Protein AF-R6QTS2-F1 (afdb_monomer_lite)

Radius of gyration: 26.06 Å; chains: 1; bounding box: 56×46×74 Å

Structure (mmCIF, N/CA/C/O backbone):
data_AF-R6QTS2-F1
#
_entry.id   AF-R6QTS2-F1
#
loop_
_atom_site.group_PDB
_atom_site.id
_atom_site.type_symbol
_atom_site.label_atom_id
_atom_site.label_alt_id
_atom_site.label_comp_id
_atom_site.label_asym_id
_atom_site.label_entity_id
_atom_site.label_seq_id
_atom_site.pdbx_PDB_ins_code
_atom_site.Cartn_x
_atom_site.Cartn_y
_atom_site.Cartn_z
_atom_site.occupancy
_atom_site.B_iso_or_equiv
_atom_site.auth_seq_id
_atom_site.auth_comp_id
_atom_site.auth_asym_id
_atom_site.auth_atom_id
_atom_site.pdbx_PDB_model_num
ATOM 1 N N . MET A 1 1 ? 9.137 -6.665 -23.416 1.00 86.62 1 MET A N 1
ATOM 2 C CA . MET A 1 1 ? 10.443 -6.031 -23.717 1.00 86.62 1 MET A CA 1
ATOM 3 C C . MET A 1 1 ? 11.621 -6.940 -23.406 1.00 86.62 1 MET A C 1
ATOM 5 O O . MET A 1 1 ? 12.310 -7.269 -24.353 1.00 86.62 1 MET A O 1
ATOM 9 N N . GLN A 1 2 ? 11.816 -7.415 -22.163 1.00 88.38 2 GLN A N 1
ATOM 10 C CA . GLN A 1 2 ? 12.891 -8.381 -21.847 1.00 88.38 2 GLN A CA 1
ATOM 11 C C . GLN A 1 2 ? 12.953 -9.549 -22.843 1.00 88.38 2 GLN A C 1
ATOM 13 O O . GLN A 1 2 ? 13.990 -9.789 -23.439 1.00 88.38 2 GLN A O 1
ATOM 18 N N . TYR A 1 3 ? 11.801 -10.177 -23.093 1.00 91.50 3 TYR A N 1
ATOM 19 C CA . TYR A 1 3 ? 11.657 -11.246 -24.079 1.00 91.50 3 TYR A CA 1
ATOM 20 C C . TYR A 1 3 ? 12.173 -10.877 -25.482 1.00 91.50 3 TYR A C 1
ATOM 22 O O . TYR A 1 3 ? 12.808 -11.701 -26.123 1.00 91.50 3 TYR A O 1
ATOM 30 N N . LEU A 1 4 ? 11.934 -9.649 -25.961 1.00 91.88 4 LEU A N 1
ATOM 31 C CA . LEU A 1 4 ? 12.425 -9.211 -27.274 1.00 91.88 4 LEU A CA 1
ATOM 32 C C . LEU A 1 4 ? 13.950 -9.092 -27.254 1.00 91.88 4 LEU A C 1
ATOM 34 O O . LEU A 1 4 ? 14.619 -9.660 -28.108 1.00 91.88 4 LEU A O 1
ATOM 38 N N . HIS A 1 5 ? 14.494 -8.425 -26.231 1.00 91.44 5 HIS A N 1
ATOM 39 C CA . HIS A 1 5 ? 15.936 -8.203 -26.093 1.00 91.44 5 HIS A CA 1
ATOM 40 C C . HIS A 1 5 ? 16.708 -9.518 -25.957 1.00 91.44 5 HIS A C 1
ATOM 42 O O . HIS A 1 5 ? 17.765 -9.656 -26.564 1.00 91.44 5 HIS A O 1
ATOM 48 N N . ASP A 1 6 ? 16.160 -10.497 -25.231 1.00 90.31 6 ASP A N 1
ATOM 49 C CA . ASP A 1 6 ? 16.752 -11.837 -25.094 1.00 90.31 6 ASP A CA 1
ATOM 50 C C . ASP A 1 6 ? 16.785 -12.606 -26.424 1.00 90.31 6 ASP A C 1
ATOM 52 O O . ASP A 1 6 ? 17.655 -13.448 -26.628 1.00 90.31 6 ASP A O 1
ATOM 56 N N . ASN A 1 7 ? 15.873 -12.289 -27.346 1.00 92.19 7 ASN A N 1
ATOM 57 C CA . ASN A 1 7 ? 15.848 -12.825 -28.709 1.00 92.19 7 ASN A CA 1
ATOM 58 C C . ASN A 1 7 ? 16.570 -11.910 -29.714 1.00 92.19 7 ASN A C 1
ATOM 60 O O . ASN A 1 7 ? 16.435 -12.090 -30.922 1.00 92.19 7 ASN A O 1
ATOM 64 N N . GLY A 1 8 ? 17.325 -10.917 -29.232 1.00 90.69 8 GLY A N 1
ATOM 65 C CA . GLY A 1 8 ? 18.063 -9.986 -30.079 1.00 90.69 8 GLY A CA 1
ATOM 66 C C . GLY A 1 8 ? 17.166 -9.070 -30.911 1.00 90.69 8 GLY A C 1
ATOM 67 O O . GLY A 1 8 ? 17.589 -8.649 -31.975 1.00 90.69 8 GLY A O 1
ATOM 68 N N . VAL A 1 9 ? 15.946 -8.772 -30.464 1.00 91.88 9 VAL A N 1
ATOM 69 C CA . VAL A 1 9 ? 15.013 -7.853 -31.133 1.00 91.88 9 VAL A CA 1
ATOM 70 C C . VAL A 1 9 ? 14.835 -6.595 -30.286 1.00 91.88 9 VAL A C 1
ATOM 72 O O . VAL A 1 9 ? 14.499 -6.679 -29.103 1.00 91.88 9 VAL A O 1
ATOM 75 N N . TYR A 1 10 ? 15.010 -5.424 -30.890 1.00 91.75 10 TYR A N 1
ATOM 76 C CA . TYR A 1 10 ? 14.777 -4.112 -30.280 1.00 91.75 10 TYR A CA 1
ATOM 77 C C . TYR A 1 10 ? 13.546 -3.461 -30.907 1.00 91.75 10 TYR A C 1
ATOM 79 O O . TYR A 1 10 ? 13.325 -3.609 -32.103 1.00 91.75 10 TYR A O 1
ATOM 87 N N . HIS A 1 11 ? 12.714 -2.779 -30.118 1.00 93.00 11 HIS A N 1
ATOM 88 C CA . HIS A 1 11 ? 11.426 -2.271 -30.609 1.00 93.00 11 HIS A CA 1
ATOM 89 C C . HIS A 1 11 ? 11.529 -0.893 -31.275 1.00 93.00 11 HIS A C 1
ATOM 91 O O . HIS A 1 11 ? 10.798 -0.615 -32.220 1.00 93.00 11 HIS A O 1
ATOM 97 N N . HIS A 1 12 ? 12.380 -0.011 -30.744 1.00 91.75 12 HIS A N 1
ATOM 98 C CA . HIS A 1 12 ? 12.714 1.329 -31.247 1.00 91.75 12 HIS A CA 1
ATOM 99 C C . HIS A 1 12 ? 11.578 2.371 -31.335 1.00 91.75 12 HIS A C 1
ATOM 101 O O . HIS A 1 12 ? 11.843 3.533 -31.642 1.00 91.75 12 HIS A O 1
ATOM 107 N N . ASP A 1 13 ? 10.339 2.006 -31.001 1.00 92.75 13 ASP A N 1
ATOM 108 C CA . ASP A 1 13 ? 9.175 2.908 -31.035 1.00 92.75 13 ASP A CA 1
ATOM 109 C C . ASP A 1 13 ? 8.231 2.702 -29.835 1.00 92.75 13 ASP A C 1
ATOM 111 O O . ASP A 1 13 ? 7.013 2.572 -29.961 1.00 92.75 13 ASP A O 1
ATOM 115 N N . ILE A 1 14 ? 8.806 2.645 -28.629 1.00 94.81 14 ILE A N 1
ATOM 116 C CA . ILE A 1 14 ? 8.024 2.598 -27.386 1.00 94.81 14 ILE A CA 1
ATOM 117 C C . ILE A 1 14 ? 7.413 3.978 -27.117 1.00 94.81 14 ILE A C 1
ATOM 119 O O . ILE A 1 14 ? 8.130 4.952 -26.889 1.00 94.81 14 ILE A O 1
ATOM 123 N N . LYS A 1 15 ? 6.080 4.057 -27.111 1.00 91.25 15 LYS A N 1
ATOM 124 C CA . LYS A 1 15 ? 5.302 5.285 -26.879 1.00 91.25 15 LYS A CA 1
ATOM 125 C C . LYS A 1 15 ? 3.880 4.949 -26.409 1.00 91.25 15 LYS A C 1
ATOM 127 O O . LYS A 1 15 ? 3.450 3.814 -26.617 1.00 91.25 15 LYS A O 1
ATOM 132 N N . PRO A 1 16 ? 3.116 5.903 -25.841 1.00 92.31 16 PRO A N 1
ATOM 133 C CA . PRO A 1 16 ? 1.787 5.625 -25.293 1.00 92.31 16 PRO A CA 1
ATOM 134 C C . PRO A 1 16 ? 0.827 4.933 -26.269 1.00 92.31 16 PRO A C 1
ATOM 136 O O . PRO A 1 16 ? 0.159 3.984 -25.883 1.00 92.31 16 PRO A O 1
ATOM 139 N N . SER A 1 17 ? 0.796 5.344 -27.542 1.00 91.44 17 SER A N 1
ATOM 140 C CA . SER A 1 17 ? -0.110 4.749 -28.540 1.00 91.44 17 SER A CA 1
ATOM 141 C C . SER A 1 17 ? 0.208 3.293 -28.889 1.00 91.44 17 SER A C 1
ATOM 143 O O . SER A 1 17 ? -0.643 2.621 -29.458 1.00 91.44 17 SER A O 1
ATOM 145 N N . ASN A 1 18 ? 1.413 2.813 -28.558 1.00 95.06 18 ASN A N 1
ATOM 146 C CA . ASN A 1 18 ? 1.846 1.440 -28.819 1.00 95.06 18 ASN A CA 1
ATOM 147 C C . ASN A 1 18 ? 1.680 0.538 -27.582 1.00 95.06 18 ASN A C 1
ATOM 149 O O . ASN A 1 18 ? 2.091 -0.621 -27.590 1.00 95.06 18 ASN A O 1
ATOM 153 N N . ILE A 1 19 ? 1.072 1.055 -26.509 1.00 93.12 19 ILE A N 1
ATOM 154 C CA . ILE A 1 19 ? 0.782 0.323 -25.278 1.00 93.12 19 ILE A CA 1
ATOM 155 C C . ILE A 1 19 ? -0.734 0.202 -25.129 1.00 93.12 19 ILE A C 1
ATOM 157 O O . ILE A 1 19 ? -1.431 1.195 -24.936 1.00 93.12 19 ILE A O 1
ATOM 161 N N . ILE A 1 20 ? -1.247 -1.024 -25.184 1.00 91.50 20 ILE A N 1
ATOM 162 C CA . ILE A 1 20 ? -2.652 -1.325 -24.901 1.00 91.50 20 ILE A CA 1
ATOM 163 C C . ILE A 1 20 ? -2.766 -1.834 -23.470 1.00 91.50 20 ILE A C 1
ATOM 165 O O . ILE A 1 20 ? -2.058 -2.762 -23.079 1.00 91.50 20 ILE A O 1
ATOM 169 N N . TYR A 1 21 ? -3.695 -1.262 -22.710 1.00 86.62 21 TYR A N 1
ATOM 170 C CA . TYR A 1 21 ? -4.106 -1.789 -21.417 1.00 86.62 21 TYR A CA 1
ATOM 171 C C . TYR A 1 21 ? -5.465 -2.477 -21.552 1.00 86.62 21 TYR A C 1
ATOM 173 O O . TYR A 1 21 ? -6.466 -1.848 -21.891 1.00 86.62 21 TYR A O 1
ATOM 181 N N . ASP A 1 22 ? -5.475 -3.786 -21.329 1.00 86.19 22 ASP A N 1
ATOM 182 C CA . ASP A 1 22 ? -6.676 -4.609 -21.255 1.00 86.19 22 ASP A CA 1
ATOM 183 C C . ASP A 1 22 ? -7.212 -4.531 -19.822 1.00 86.19 22 ASP A C 1
ATOM 185 O O . ASP A 1 22 ? -6.635 -5.124 -18.907 1.00 86.19 22 ASP A O 1
ATOM 189 N N . ILE A 1 23 ? -8.282 -3.752 -19.641 1.00 82.06 23 ILE A N 1
ATOM 190 C CA . ILE A 1 23 ? -8.892 -3.473 -18.333 1.00 82.06 23 ILE A CA 1
ATOM 191 C C . ILE A 1 23 ? -9.467 -4.755 -17.721 1.00 82.06 23 ILE A C 1
ATOM 193 O O . ILE A 1 23 ? -9.320 -4.978 -16.524 1.00 82.06 23 ILE A O 1
ATOM 197 N N . GLU A 1 24 ? -10.090 -5.613 -18.533 1.00 81.69 24 GLU A N 1
ATOM 198 C CA . GLU A 1 24 ? -10.732 -6.841 -18.052 1.00 81.69 24 GLU A CA 1
ATOM 199 C C . GLU A 1 24 ? -9.703 -7.859 -17.560 1.00 81.69 24 GLU A C 1
ATOM 201 O O . GLU A 1 24 ? -9.926 -8.545 -16.567 1.00 81.69 24 GLU A O 1
ATOM 206 N N . LYS A 1 25 ? -8.560 -7.952 -18.248 1.00 80.00 25 LYS A N 1
ATOM 207 C CA . LYS A 1 25 ? -7.487 -8.901 -17.909 1.00 80.00 25 LYS A CA 1
ATOM 208 C C . LYS A 1 25 ? -6.383 -8.297 -17.051 1.00 80.00 25 LYS A C 1
ATOM 210 O O . LYS A 1 25 ? -5.369 -8.961 -16.850 1.00 80.00 25 LYS A O 1
ATOM 215 N N . ASN A 1 26 ? -6.536 -7.039 -16.636 1.00 77.56 26 ASN A N 1
ATOM 216 C CA . ASN A 1 26 ? -5.507 -6.235 -15.981 1.00 77.56 26 ASN A CA 1
ATOM 217 C C . ASN A 1 26 ? -4.109 -6.410 -16.616 1.00 77.56 26 ASN A C 1
ATOM 219 O O . ASN A 1 26 ? -3.108 -6.632 -15.936 1.00 77.56 26 ASN A O 1
ATOM 223 N N . SER A 1 27 ? -4.031 -6.377 -17.949 1.00 82.69 27 SER A N 1
ATOM 224 C CA . SER A 1 27 ? -2.803 -6.747 -18.664 1.00 82.69 27 SER A CA 1
ATOM 225 C C . SER A 1 27 ? -2.345 -5.668 -19.632 1.00 82.69 27 SER A C 1
ATOM 227 O O . SER A 1 27 ? -3.147 -5.018 -20.299 1.00 82.69 27 SER A O 1
ATOM 229 N N . VAL A 1 28 ? -1.028 -5.483 -19.724 1.00 86.50 28 VAL A N 1
ATOM 230 C CA . VAL A 1 28 ? -0.405 -4.538 -20.655 1.00 86.50 28 VAL A CA 1
ATOM 231 C C . VAL A 1 28 ? 0.155 -5.299 -21.849 1.00 86.50 28 VAL A C 1
ATOM 233 O O . VAL A 1 28 ? 0.920 -6.252 -21.690 1.00 86.50 28 VAL A O 1
ATOM 236 N N . LYS A 1 29 ? -0.192 -4.851 -23.054 1.00 89.19 29 LYS A N 1
ATOM 237 C CA . LYS A 1 29 ? 0.292 -5.402 -24.318 1.00 89.19 29 LYS A CA 1
ATOM 238 C C . LYS A 1 29 ? 1.032 -4.335 -25.107 1.00 89.19 29 LYS A C 1
ATOM 240 O O . LYS A 1 29 ? 0.569 -3.208 -25.236 1.00 89.19 29 LYS A O 1
ATOM 245 N N . LEU A 1 30 ? 2.181 -4.725 -25.640 1.00 91.94 30 LEU A N 1
ATOM 246 C CA . LEU A 1 30 ? 2.946 -3.927 -26.586 1.00 91.94 30 LEU A CA 1
ATOM 247 C C . LEU A 1 30 ? 2.491 -4.290 -28.000 1.00 91.94 30 LEU A C 1
ATOM 249 O O . LEU A 1 30 ? 2.322 -5.473 -28.303 1.00 91.94 30 LEU A O 1
ATOM 253 N N . ILE A 1 31 ? 2.269 -3.281 -28.830 1.00 93.31 31 ILE A N 1
ATOM 254 C CA . ILE A 1 31 ? 1.847 -3.426 -30.224 1.00 93.31 31 ILE A CA 1
ATOM 255 C C . ILE A 1 31 ? 2.788 -2.649 -31.150 1.00 93.31 31 ILE A C 1
ATOM 257 O O . ILE A 1 31 ? 3.608 -1.871 -30.679 1.00 93.31 31 ILE A O 1
ATOM 261 N N . ASP A 1 32 ? 2.599 -2.836 -32.457 1.00 90.31 32 ASP A N 1
ATOM 262 C CA . ASP A 1 32 ? 3.304 -2.130 -33.536 1.00 90.31 32 ASP A CA 1
ATOM 263 C C . ASP A 1 32 ? 4.828 -2.345 -33.565 1.00 90.31 32 ASP A C 1
ATOM 265 O O . ASP A 1 32 ? 5.624 -1.556 -33.068 1.00 90.31 32 ASP A O 1
ATOM 269 N N . TYR A 1 33 ? 5.233 -3.429 -34.226 1.00 91.38 33 TYR A N 1
ATOM 270 C CA . TYR A 1 33 ? 6.632 -3.819 -34.412 1.00 91.38 33 TYR A CA 1
ATOM 271 C C . TYR A 1 33 ? 7.227 -3.290 -35.729 1.00 91.38 33 TYR A C 1
ATOM 273 O O . TYR A 1 33 ? 8.258 -3.791 -36.171 1.00 91.38 33 TYR A O 1
ATOM 281 N N . GLY A 1 34 ? 6.590 -2.308 -36.383 1.00 88.19 34 GLY A N 1
ATOM 282 C CA . GLY A 1 34 ? 7.020 -1.804 -37.694 1.00 88.19 34 GLY A CA 1
ATOM 283 C C . GLY A 1 34 ? 8.420 -1.180 -37.704 1.00 88.19 34 GLY A C 1
ATOM 284 O O . GLY A 1 34 ? 9.100 -1.226 -38.727 1.00 88.19 34 GLY A O 1
ATOM 285 N N . SER A 1 35 ? 8.864 -0.656 -36.559 1.00 87.50 35 SER A N 1
ATOM 286 C CA . SER A 1 35 ? 10.206 -0.086 -36.359 1.00 87.50 35 SER A CA 1
ATOM 287 C C . SER A 1 35 ? 11.196 -1.050 -35.694 1.00 87.50 35 SER A C 1
ATOM 289 O O . SER A 1 35 ? 12.323 -0.650 -35.395 1.00 87.50 35 SER A O 1
ATOM 291 N N . ALA A 1 36 ? 10.788 -2.293 -35.420 1.00 90.56 36 ALA A N 1
ATOM 292 C CA . ALA A 1 36 ? 11.623 -3.239 -34.695 1.00 90.56 36 ALA A CA 1
ATOM 293 C C . ALA A 1 36 ? 12.812 -3.719 -35.542 1.00 90.56 36 ALA A C 1
ATOM 295 O O . ALA A 1 36 ? 12.701 -3.911 -36.752 1.00 90.56 36 ALA A O 1
ATOM 296 N N . GLU A 1 37 ? 13.950 -3.953 -34.893 1.00 88.44 37 GLU A N 1
ATOM 297 C CA . GLU A 1 37 ? 15.204 -4.322 -35.550 1.00 88.44 37 GLU A CA 1
ATOM 298 C C . GLU A 1 37 ? 15.911 -5.459 -34.806 1.00 88.44 37 GLU A C 1
ATOM 300 O O . GLU A 1 37 ? 15.958 -5.485 -33.573 1.00 88.44 37 GLU A O 1
ATOM 305 N N . CYS A 1 38 ? 16.476 -6.404 -35.560 1.00 88.62 38 CYS A N 1
ATOM 306 C CA . CYS A 1 38 ? 17.300 -7.473 -35.005 1.00 88.62 38 CYS A CA 1
ATOM 307 C C . CYS A 1 38 ? 18.737 -6.991 -34.762 1.00 88.62 38 CYS A C 1
ATOM 309 O O . CYS A 1 38 ? 19.309 -6.259 -35.568 1.00 88.62 38 CYS A O 1
ATOM 311 N N . ALA A 1 39 ? 19.360 -7.458 -33.685 1.00 84.75 39 ALA A N 1
ATOM 312 C CA . ALA A 1 39 ? 20.745 -7.166 -33.354 1.00 84.75 39 ALA A CA 1
ATOM 313 C C . ALA A 1 39 ? 21.679 -7.558 -34.510 1.00 84.75 39 ALA A C 1
ATOM 315 O O . ALA A 1 39 ? 21.639 -8.682 -35.008 1.00 84.75 39 ALA A O 1
ATOM 316 N N . GLY A 1 40 ? 22.526 -6.617 -34.935 1.00 75.31 40 GLY A N 1
ATOM 317 C CA . GLY A 1 40 ? 23.451 -6.811 -36.054 1.00 75.31 40 GLY A CA 1
ATOM 318 C C . GLY A 1 40 ? 22.837 -6.619 -37.445 1.00 75.31 40 GLY A C 1
ATOM 319 O O . GLY A 1 40 ? 23.569 -6.705 -38.432 1.00 75.31 40 GLY A O 1
ATOM 320 N N . ALA A 1 41 ? 21.538 -6.320 -37.556 1.00 75.50 41 ALA A N 1
ATOM 321 C CA . ALA A 1 41 ? 20.971 -5.845 -38.812 1.00 75.50 41 ALA A CA 1
ATOM 322 C C . ALA A 1 41 ? 21.572 -4.472 -39.161 1.00 75.50 41 ALA A C 1
ATOM 324 O O . ALA A 1 41 ? 21.726 -3.602 -38.306 1.00 75.50 41 ALA A O 1
ATOM 325 N N . THR A 1 42 ? 21.953 -4.286 -40.424 1.00 61.75 42 THR A N 1
ATOM 326 C CA . THR A 1 42 ? 22.395 -2.993 -40.954 1.00 61.75 42 THR A CA 1
ATOM 327 C C . THR A 1 42 ? 21.456 -2.606 -42.092 1.00 61.75 42 THR A C 1
ATOM 329 O O . THR A 1 42 ? 21.268 -3.379 -43.028 1.00 61.75 42 THR A O 1
ATOM 332 N N . GLY A 1 43 ? 20.827 -1.429 -42.009 1.00 54.41 43 GLY A N 1
ATOM 333 C CA . GLY A 1 43 ? 20.042 -0.870 -43.120 1.00 54.41 43 GLY A CA 1
ATOM 334 C C . GLY A 1 43 ? 18.571 -0.553 -42.847 1.00 54.41 43 GLY A C 1
ATOM 335 O O . GLY A 1 43 ? 17.872 -0.163 -43.781 1.00 54.41 43 GLY A O 1
ATOM 336 N N . THR A 1 44 ? 18.084 -0.658 -41.611 1.00 56.97 44 THR A N 1
ATOM 337 C CA . THR A 1 44 ? 16.714 -0.235 -41.289 1.00 56.97 44 THR A CA 1
ATOM 338 C C . THR A 1 44 ? 16.645 1.293 -41.193 1.00 56.97 44 THR A C 1
ATOM 340 O O . THR A 1 44 ? 17.490 1.930 -40.558 1.00 56.97 44 THR A O 1
ATOM 343 N N . VAL A 1 45 ? 15.652 1.914 -41.840 1.00 59.41 45 VAL A N 1
ATOM 344 C CA . VAL A 1 45 ? 15.397 3.355 -41.693 1.00 59.41 45 VAL A CA 1
ATOM 345 C C . VAL A 1 45 ? 15.037 3.617 -40.233 1.00 59.41 45 VAL A C 1
ATOM 347 O O . VAL A 1 45 ? 13.963 3.225 -39.772 1.00 59.41 45 VAL A O 1
ATOM 350 N N . ARG A 1 46 ? 15.946 4.273 -39.502 1.00 71.88 46 ARG A N 1
ATOM 351 C CA . ARG A 1 46 ? 15.744 4.650 -38.099 1.00 71.88 46 ARG A CA 1
ATOM 352 C C . ARG A 1 46 ? 14.510 5.545 -38.009 1.00 71.88 46 ARG A C 1
ATOM 354 O O . ARG A 1 46 ? 14.529 6.695 -38.441 1.00 71.88 46 ARG A O 1
ATOM 361 N N . SER A 1 47 ? 13.422 4.988 -37.492 1.00 70.00 47 SER A N 1
ATOM 362 C CA . SER A 1 47 ? 12.111 5.629 -37.428 1.00 70.00 47 SER A CA 1
ATOM 363 C C . SER A 1 47 ? 11.552 5.461 -36.021 1.00 70.00 47 SER A C 1
ATOM 365 O O . SER A 1 47 ? 10.924 4.462 -35.685 1.00 70.00 47 SER A O 1
ATOM 367 N N . GLY A 1 48 ? 11.842 6.446 -35.175 1.00 77.44 48 GLY A N 1
ATOM 368 C CA . GLY A 1 48 ? 11.273 6.548 -33.837 1.00 77.44 48 GLY A CA 1
ATOM 369 C C . GLY A 1 48 ? 10.389 7.784 -33.723 1.00 77.44 48 GLY A C 1
ATOM 370 O O . GLY A 1 48 ? 10.600 8.792 -34.403 1.00 77.44 48 GLY A O 1
ATOM 371 N N . THR A 1 49 ? 9.395 7.728 -32.843 1.00 85.50 49 THR A N 1
ATOM 372 C CA . THR A 1 49 ? 8.501 8.867 -32.620 1.00 85.50 49 THR A CA 1
ATOM 373 C C . THR A 1 49 ? 9.205 10.005 -31.878 1.00 85.50 49 THR A C 1
ATOM 375 O O . THR A 1 49 ? 9.879 9.791 -30.867 1.00 85.50 49 THR A O 1
ATOM 378 N N . ARG A 1 50 ? 9.015 11.247 -32.351 1.00 86.06 50 ARG A N 1
ATOM 379 C CA . ARG A 1 50 ? 9.580 12.456 -31.729 1.00 86.06 50 ARG A CA 1
ATOM 380 C C . ARG A 1 50 ? 9.282 12.493 -30.225 1.00 86.06 50 ARG A C 1
ATOM 382 O O . ARG A 1 50 ? 8.182 12.154 -29.803 1.00 86.06 50 ARG A O 1
ATOM 389 N N . TYR A 1 51 ? 10.270 12.924 -29.443 1.00 86.62 51 TYR A N 1
ATOM 390 C CA . TYR A 1 51 ? 10.272 12.984 -27.972 1.00 86.62 51 TYR A CA 1
ATOM 391 C C . TYR A 1 51 ? 10.347 11.648 -27.215 1.00 86.62 51 TYR A C 1
ATOM 393 O O . TYR A 1 51 ? 10.783 11.648 -26.068 1.00 86.62 51 TYR A O 1
ATOM 401 N N . PHE A 1 52 ? 9.987 10.524 -27.839 1.00 92.62 52 PHE A N 1
ATOM 402 C CA . PHE A 1 52 ? 10.152 9.187 -27.253 1.00 92.62 52 PHE A CA 1
ATOM 403 C C . PHE A 1 52 ? 11.383 8.461 -27.801 1.00 92.62 52 PHE A C 1
ATOM 405 O O . PHE A 1 52 ? 11.971 7.627 -27.117 1.00 92.62 52 PHE A O 1
ATOM 412 N N . ALA A 1 53 ? 11.797 8.781 -29.025 1.00 93.06 53 ALA A N 1
ATOM 413 C CA . ALA A 1 53 ? 12.989 8.217 -29.636 1.00 93.06 53 ALA A CA 1
ATOM 414 C C . ALA A 1 53 ? 14.263 8.753 -28.975 1.00 93.06 53 ALA A C 1
ATOM 416 O O . ALA A 1 53 ? 14.407 9.961 -28.764 1.00 93.06 53 ALA A O 1
ATOM 417 N N . ALA A 1 54 ? 15.193 7.842 -28.697 1.00 92.75 54 ALA A N 1
ATOM 418 C CA . ALA A 1 54 ? 16.489 8.176 -28.130 1.00 92.75 54 ALA A CA 1
ATOM 419 C C . ALA A 1 54 ? 17.335 9.044 -29.081 1.00 92.75 54 ALA A C 1
ATOM 421 O O . ALA A 1 54 ? 17.175 8.936 -30.299 1.00 92.75 54 ALA A O 1
ATOM 422 N N . PRO A 1 55 ? 18.269 9.868 -28.568 1.00 91.62 55 PRO A N 1
ATOM 423 C CA . PRO A 1 55 ? 19.083 10.758 -29.398 1.00 91.62 55 PRO A CA 1
ATOM 424 C C . PRO A 1 55 ? 19.818 10.053 -30.548 1.00 91.62 55 PRO A C 1
ATOM 426 O O . PRO A 1 55 ? 19.850 10.570 -31.663 1.00 91.62 55 PRO A O 1
ATOM 429 N N . GLU A 1 56 ? 20.334 8.844 -30.317 1.00 89.75 56 GLU A N 1
ATOM 430 C CA . GLU A 1 56 ? 21.066 8.064 -31.321 1.00 89.75 56 GLU A CA 1
ATOM 431 C C . GLU A 1 56 ? 20.216 7.634 -32.528 1.00 89.75 56 GLU A C 1
ATOM 433 O O . GLU A 1 56 ? 20.749 7.411 -33.623 1.00 89.75 56 GLU A O 1
ATOM 438 N N . MET A 1 57 ? 18.887 7.595 -32.373 1.00 88.19 57 MET A N 1
ATOM 439 C CA . MET A 1 57 ? 17.955 7.305 -33.468 1.00 88.19 57 MET A CA 1
ATOM 440 C C . MET A 1 57 ? 17.966 8.405 -34.535 1.00 88.19 57 MET A C 1
ATOM 442 O O . MET A 1 57 ? 17.638 8.134 -35.686 1.00 88.19 57 MET A O 1
ATOM 446 N N . TYR A 1 58 ? 18.410 9.618 -34.191 1.00 86.12 58 TYR A N 1
ATOM 447 C CA . TYR A 1 58 ? 18.546 10.744 -35.121 1.00 86.12 58 TYR A CA 1
ATOM 448 C C . TYR A 1 58 ? 19.923 10.810 -35.807 1.00 86.12 58 TYR A C 1
ATOM 450 O O . TYR A 1 58 ? 20.230 11.796 -36.472 1.00 86.12 58 TYR A O 1
ATOM 458 N N . GLY A 1 59 ? 20.753 9.770 -35.665 1.00 73.88 59 GLY A N 1
ATOM 459 C CA . GLY A 1 59 ? 22.024 9.630 -36.387 1.00 73.88 59 GLY A CA 1
ATOM 460 C C . GLY A 1 59 ? 23.285 9.737 -35.526 1.00 73.88 59 GLY A C 1
ATOM 461 O O . GLY A 1 59 ? 24.388 9.691 -36.061 1.00 73.88 59 GLY A O 1
ATOM 462 N N . SER A 1 60 ? 23.157 9.848 -34.202 1.00 64.25 60 SER A N 1
ATOM 463 C CA . SER A 1 60 ? 24.287 9.971 -33.273 1.00 64.25 60 SER A CA 1
ATOM 464 C C . SER A 1 60 ? 24.539 8.677 -32.485 1.00 64.25 60 SER A C 1
ATOM 466 O O . SER A 1 60 ? 24.230 8.577 -31.305 1.00 64.25 60 SER A O 1
ATOM 468 N N . GLY A 1 61 ? 25.135 7.670 -33.129 1.00 72.00 61 GLY A N 1
ATOM 469 C CA . GLY A 1 61 ? 25.637 6.464 -32.451 1.00 72.00 61 GLY A CA 1
ATOM 470 C C . GLY A 1 61 ? 24.914 5.158 -32.792 1.00 72.00 61 GLY A C 1
ATOM 471 O O . GLY A 1 61 ? 24.142 5.075 -33.756 1.00 72.00 61 GLY A O 1
ATOM 472 N N . GLU A 1 62 ? 25.234 4.123 -32.016 1.00 80.75 62 GLU A N 1
ATOM 473 C CA . GLU A 1 62 ? 24.720 2.759 -32.164 1.00 80.75 62 GLU A CA 1
ATOM 474 C C . GLU A 1 62 ? 23.424 2.570 -31.374 1.00 80.75 62 GLU A C 1
ATOM 476 O O . GLU A 1 62 ? 23.312 3.002 -30.225 1.00 80.75 62 GLU A O 1
ATOM 481 N N . CYS A 1 63 ? 22.443 1.928 -32.009 1.00 85.19 63 CYS A N 1
ATOM 482 C CA . CYS A 1 63 ? 21.170 1.578 -31.387 1.00 85.19 63 CYS A CA 1
ATOM 483 C C . CYS A 1 63 ? 21.262 0.180 -30.765 1.00 85.19 63 CYS A C 1
ATOM 485 O O . CYS A 1 63 ? 21.974 -0.691 -31.265 1.00 85.19 63 CYS A O 1
ATOM 487 N N . GLY A 1 64 ? 20.543 -0.039 -29.670 1.00 85.19 64 GLY A N 1
ATOM 488 C CA . GLY A 1 64 ? 20.503 -1.331 -28.994 1.00 85.19 64 GLY A CA 1
ATOM 489 C C . GLY A 1 64 ? 19.562 -1.321 -27.797 1.00 85.19 64 GLY A C 1
ATOM 490 O O . GLY A 1 64 ? 18.657 -0.495 -27.699 1.00 85.19 64 GLY A O 1
ATOM 491 N N . GLY A 1 65 ? 19.791 -2.205 -26.825 1.00 87.88 65 GLY A N 1
ATOM 492 C CA . GLY A 1 65 ? 18.893 -2.339 -25.670 1.00 87.88 65 GLY A CA 1
ATOM 493 C C . GLY A 1 65 ? 18.695 -1.045 -24.864 1.00 87.88 65 GLY A C 1
ATOM 494 O O . GLY A 1 65 ? 17.607 -0.815 -24.334 1.00 87.88 65 GLY A O 1
ATOM 495 N N . SER A 1 66 ? 19.709 -0.174 -24.800 1.00 91.56 66 SER A N 1
ATOM 496 C CA . SER A 1 66 ? 19.629 1.127 -24.119 1.00 91.56 66 SER A CA 1
ATOM 497 C C . SER A 1 66 ? 18.781 2.158 -24.879 1.00 91.56 66 SER A C 1
ATOM 499 O O . SER A 1 66 ? 18.235 3.071 -24.255 1.00 91.56 66 SER A O 1
ATOM 501 N N . THR A 1 67 ? 18.598 1.995 -26.193 1.00 92.62 67 THR A N 1
ATOM 502 C CA . THR A 1 67 ? 17.703 2.812 -27.030 1.00 92.62 67 THR A CA 1
ATOM 503 C C . THR A 1 67 ? 16.261 2.672 -26.557 1.00 92.62 67 THR A C 1
ATOM 505 O O . THR A 1 67 ? 15.639 3.667 -26.187 1.00 92.62 67 THR A O 1
ATOM 508 N N . ASP A 1 68 ? 15.782 1.436 -26.413 1.00 94.56 68 ASP A N 1
ATOM 509 C CA . ASP A 1 68 ? 14.458 1.141 -25.855 1.00 94.56 68 ASP A CA 1
ATOM 510 C C . ASP A 1 68 ? 14.310 1.612 -24.395 1.00 94.56 68 ASP A C 1
ATOM 512 O O . ASP A 1 68 ? 13.228 2.027 -23.981 1.00 94.56 68 ASP A O 1
ATOM 516 N N . VAL A 1 69 ? 15.390 1.590 -23.601 1.00 96.38 69 VAL A N 1
ATOM 517 C CA . VAL A 1 69 ? 15.381 2.099 -22.215 1.00 96.38 69 VAL A CA 1
ATOM 518 C C . VAL A 1 69 ? 15.069 3.595 -22.161 1.00 96.38 69 VAL A C 1
ATOM 520 O O . VAL A 1 69 ? 14.331 4.021 -21.273 1.00 96.38 69 VAL A O 1
ATOM 523 N N . TYR A 1 70 ? 15.580 4.391 -23.101 1.00 96.19 70 TYR A N 1
ATOM 524 C CA . TYR A 1 70 ? 15.251 5.819 -23.153 1.00 96.19 70 TYR A CA 1
ATOM 525 C C . TYR A 1 70 ? 13.777 6.034 -23.454 1.00 96.19 70 TYR A C 1
ATOM 527 O O . TYR A 1 70 ? 13.121 6.812 -22.766 1.00 96.19 70 TYR A O 1
ATOM 535 N N . SER A 1 71 ? 13.236 5.295 -24.420 1.00 96.06 71 SER A N 1
ATOM 536 C CA . SER A 1 71 ? 11.823 5.393 -24.773 1.00 96.06 71 SER A CA 1
ATOM 537 C C . SER A 1 71 ? 10.910 4.978 -23.614 1.00 96.06 71 SER A C 1
ATOM 539 O O . SER A 1 71 ? 9.904 5.639 -23.359 1.00 96.06 71 SER A O 1
ATOM 541 N N . VAL A 1 72 ? 11.300 3.969 -22.823 1.00 96.31 72 VAL A N 1
ATOM 542 C CA . VAL A 1 72 ? 10.619 3.642 -21.556 1.00 96.31 72 VAL A CA 1
ATOM 543 C C . VAL A 1 72 ? 10.750 4.773 -20.532 1.00 96.31 72 VAL A C 1
ATOM 545 O O . VAL A 1 72 ? 9.771 5.093 -19.865 1.00 96.31 72 VAL A O 1
ATOM 548 N N . GLY A 1 73 ? 11.914 5.417 -20.416 1.00 96.88 73 GLY A N 1
ATOM 549 C CA . GLY A 1 73 ? 12.109 6.585 -19.550 1.00 96.88 73 GLY A CA 1
ATOM 550 C C . GLY A 1 73 ? 11.199 7.760 -19.916 1.00 96.88 73 GLY A C 1
ATOM 551 O O . GLY A 1 73 ? 10.569 8.348 -19.038 1.00 96.88 73 GLY A O 1
ATOM 552 N N . ALA A 1 74 ? 11.069 8.058 -21.210 1.00 96.25 74 ALA A N 1
ATOM 553 C CA . ALA A 1 74 ? 10.177 9.097 -21.722 1.00 96.25 74 ALA A CA 1
ATOM 554 C C . ALA A 1 74 ? 8.703 8.749 -21.464 1.00 96.25 74 ALA A C 1
ATOM 556 O O . ALA A 1 74 ? 7.928 9.600 -21.026 1.00 96.25 74 ALA A O 1
ATOM 557 N N . LEU A 1 75 ? 8.329 7.478 -21.655 1.00 95.62 75 LEU A N 1
ATOM 558 C CA . LEU A 1 75 ? 7.005 6.964 -21.307 1.00 95.62 75 LEU A CA 1
ATOM 559 C C . LEU A 1 75 ? 6.720 7.097 -19.800 1.00 95.62 75 LEU A C 1
ATOM 561 O O . LEU A 1 75 ? 5.643 7.538 -19.410 1.00 95.62 75 LEU A O 1
ATOM 565 N N . MET A 1 76 ? 7.680 6.766 -18.935 1.00 95.12 76 MET A N 1
ATOM 566 C CA . MET A 1 76 ? 7.537 6.941 -17.487 1.00 95.12 76 MET A CA 1
ATOM 567 C C . MET A 1 76 ? 7.374 8.410 -17.096 1.00 95.12 76 MET A C 1
ATOM 569 O O . MET A 1 76 ? 6.521 8.720 -16.268 1.00 95.12 76 MET A O 1
ATOM 573 N N . LEU A 1 77 ? 8.152 9.313 -17.697 1.00 93.94 77 LEU A N 1
ATOM 574 C CA . LEU A 1 77 ? 8.069 10.748 -17.428 1.00 93.94 77 LEU A CA 1
ATOM 575 C C . LEU A 1 77 ? 6.667 11.296 -17.725 1.00 93.94 77 LEU A C 1
ATOM 577 O O . LEU A 1 77 ? 6.069 11.944 -16.861 1.00 93.94 77 LEU A O 1
ATOM 581 N N . ILE A 1 78 ? 6.112 10.974 -18.898 1.00 93.69 78 ILE A N 1
ATOM 582 C CA . ILE A 1 78 ? 4.768 11.430 -19.268 1.00 93.69 78 ILE A CA 1
ATOM 583 C C . ILE A 1 78 ? 3.673 10.776 -18.419 1.00 93.69 78 ILE A C 1
ATOM 585 O O . ILE A 1 78 ? 2.715 11.452 -18.061 1.00 93.69 78 ILE A O 1
ATOM 589 N N . MET A 1 79 ? 3.823 9.509 -18.016 1.00 91.00 79 MET A N 1
ATOM 590 C CA . MET A 1 79 ? 2.870 8.860 -17.102 1.00 91.00 79 MET A CA 1
ATOM 591 C C . MET A 1 79 ? 2.878 9.485 -15.701 1.00 91.00 79 MET A C 1
ATOM 593 O O . MET A 1 79 ? 1.830 9.582 -15.070 1.00 91.00 79 MET A O 1
ATOM 597 N N . LEU A 1 80 ? 4.046 9.901 -15.205 1.00 87.12 80 LEU A N 1
ATOM 598 C CA . LEU A 1 80 ? 4.189 10.474 -13.863 1.00 87.12 80 LEU A CA 1
ATOM 599 C C . LEU A 1 80 ? 3.752 11.937 -13.786 1.00 87.12 80 LEU A C 1
ATOM 601 O O . LEU A 1 80 ? 3.302 12.379 -12.733 1.00 87.12 80 LEU A O 1
ATOM 605 N N . THR A 1 81 ? 3.923 12.694 -14.870 1.00 86.12 81 THR A N 1
ATOM 606 C CA . THR A 1 81 ? 3.794 14.161 -14.841 1.00 86.12 81 THR A CA 1
ATOM 607 C C . THR A 1 81 ? 2.748 14.714 -15.807 1.00 86.12 81 THR A C 1
ATOM 609 O O . THR A 1 81 ? 2.410 15.892 -15.732 1.00 86.12 81 THR A O 1
ATOM 612 N N . GLY A 1 82 ? 2.245 13.901 -16.740 1.00 87.44 82 GLY A N 1
ATOM 613 C CA . GLY A 1 82 ? 1.394 14.348 -17.846 1.00 87.44 82 GLY A CA 1
ATOM 614 C C . GLY A 1 82 ? 2.136 15.127 -18.942 1.00 87.44 82 GLY A C 1
ATOM 615 O O . GLY A 1 82 ? 1.512 15.560 -19.906 1.00 87.44 82 GLY A O 1
ATOM 616 N N . THR A 1 83 ? 3.456 15.312 -18.826 1.00 88.94 83 THR A N 1
ATOM 617 C CA . THR A 1 83 ? 4.292 16.056 -19.781 1.00 88.94 83 THR A CA 1
ATOM 618 C C . THR A 1 83 ? 5.669 15.402 -19.950 1.00 88.94 83 THR A C 1
ATOM 620 O O . THR A 1 83 ? 6.024 14.465 -19.247 1.00 88.94 83 THR A O 1
ATOM 623 N N . LEU A 1 84 ? 6.453 15.870 -20.920 1.00 88.44 84 LEU A N 1
ATOM 624 C CA . LEU A 1 84 ? 7.831 15.429 -21.171 1.00 88.44 84 LEU A CA 1
ATOM 625 C C . LEU A 1 84 ? 8.871 16.409 -20.597 1.00 88.44 84 LEU A C 1
ATOM 627 O O . LEU A 1 84 ? 10.053 16.329 -20.926 1.00 88.44 84 LEU A O 1
ATOM 631 N N . ASP A 1 85 ? 8.440 17.339 -19.740 1.00 89.62 85 ASP A N 1
ATOM 632 C CA . ASP A 1 85 ? 9.326 18.247 -19.011 1.00 89.62 85 ASP A CA 1
ATOM 633 C C . ASP A 1 85 ? 9.876 17.576 -17.744 1.00 89.62 85 ASP A C 1
ATOM 635 O O . ASP A 1 85 ? 9.159 17.357 -16.766 1.00 89.62 85 ASP A O 1
ATOM 639 N N . ILE A 1 86 ? 11.179 17.290 -17.746 1.00 88.06 86 ILE A N 1
ATOM 640 C CA . ILE A 1 86 ? 11.871 16.637 -16.630 1.00 88.06 86 ILE A CA 1
ATOM 641 C C . ILE A 1 86 ? 11.814 17.456 -15.330 1.00 88.06 86 ILE A C 1
ATOM 643 O O . ILE A 1 86 ? 11.877 16.886 -14.242 1.00 88.06 86 ILE A O 1
ATOM 647 N N . GLN A 1 87 ? 11.633 18.781 -15.410 1.00 89.50 87 GLN A N 1
ATOM 648 C CA . GLN A 1 87 ? 11.493 19.638 -14.228 1.00 89.50 87 GLN A CA 1
ATOM 649 C C . GLN A 1 87 ? 10.215 19.341 -13.435 1.00 89.50 87 GLN A C 1
ATOM 651 O O . GLN A 1 87 ? 10.161 19.635 -12.238 1.00 89.50 87 GLN A O 1
ATOM 656 N N . MET A 1 88 ? 9.214 18.719 -14.065 1.00 88.69 88 MET A N 1
ATOM 657 C CA . MET A 1 88 ? 7.956 18.336 -13.420 1.00 88.69 88 MET A CA 1
ATOM 658 C C . MET A 1 88 ? 8.079 17.088 -12.537 1.00 88.69 88 MET A C 1
ATOM 660 O O . MET A 1 88 ? 7.126 16.730 -11.855 1.00 88.69 88 MET A O 1
ATOM 664 N N . LEU A 1 89 ? 9.256 16.452 -12.471 1.00 86.62 89 LEU A N 1
ATOM 665 C CA . LEU A 1 89 ? 9.538 15.398 -11.488 1.00 86.62 89 LEU A CA 1
ATOM 666 C C . LEU A 1 89 ? 9.735 15.942 -10.059 1.00 86.62 89 LEU A C 1
ATOM 668 O O . LEU A 1 89 ? 9.844 15.162 -9.109 1.00 86.62 89 LEU A O 1
ATOM 672 N N . LYS A 1 90 ? 9.778 17.271 -9.872 1.00 83.88 90 LYS A N 1
ATOM 673 C CA . LYS A 1 90 ? 9.832 17.898 -8.542 1.00 83.88 90 LYS A CA 1
ATOM 674 C C . LYS A 1 90 ? 8.617 17.474 -7.710 1.00 83.88 90 LYS A C 1
ATOM 676 O O . LYS A 1 90 ? 7.482 17.747 -8.076 1.00 83.88 90 LYS A O 1
ATOM 681 N N . GLY A 1 91 ? 8.868 16.836 -6.566 1.00 77.25 91 GLY A N 1
ATOM 682 C CA . GLY A 1 91 ? 7.824 16.331 -5.663 1.00 77.25 91 GLY A CA 1
ATOM 683 C C . GLY A 1 91 ? 7.480 14.846 -5.837 1.00 77.25 91 GLY A C 1
ATOM 684 O O . GLY A 1 91 ? 6.751 14.303 -5.010 1.00 77.25 91 GLY A O 1
ATOM 685 N N . ILE A 1 92 ? 8.037 14.168 -6.847 1.00 82.06 92 ILE A N 1
ATOM 686 C CA . ILE A 1 92 ? 7.993 12.703 -6.977 1.00 82.06 92 ILE A CA 1
ATOM 687 C C . ILE A 1 92 ? 9.087 12.066 -6.097 1.00 82.06 92 ILE A C 1
ATOM 689 O O . ILE A 1 92 ? 10.091 12.703 -5.773 1.00 82.06 92 ILE A O 1
ATOM 693 N N . ASP A 1 93 ? 8.894 10.806 -5.676 1.00 83.62 93 ASP A N 1
ATOM 694 C CA . ASP A 1 93 ? 9.882 10.045 -4.891 1.00 83.62 93 ASP A CA 1
ATOM 695 C C . ASP A 1 93 ? 11.257 10.083 -5.575 1.00 83.62 93 ASP A C 1
ATOM 697 O O . ASP A 1 93 ? 11.404 9.636 -6.715 1.00 83.62 93 ASP A O 1
ATOM 701 N N . GLY A 1 94 ? 12.273 10.575 -4.860 1.00 82.81 94 GLY A N 1
ATOM 702 C CA . GLY A 1 94 ? 13.604 10.809 -5.424 1.00 82.81 94 GLY A CA 1
ATOM 703 C C . GLY A 1 94 ? 14.258 9.568 -6.039 1.00 82.81 94 GLY A C 1
ATOM 704 O O . GLY A 1 94 ? 15.059 9.693 -6.960 1.00 82.81 94 GLY A O 1
ATOM 705 N N . ARG A 1 95 ? 13.890 8.354 -5.604 1.00 83.19 95 ARG A N 1
ATOM 706 C CA . ARG A 1 95 ? 14.400 7.112 -6.208 1.00 83.19 95 ARG A CA 1
ATOM 707 C C . ARG A 1 95 ? 13.774 6.857 -7.577 1.00 83.19 95 ARG A C 1
ATOM 709 O O . ARG A 1 95 ? 14.458 6.367 -8.470 1.00 83.19 95 ARG A O 1
ATOM 716 N N . VAL A 1 96 ? 12.487 7.171 -7.736 1.00 87.75 96 VAL A N 1
ATOM 717 C CA . VAL A 1 96 ? 11.781 7.074 -9.023 1.00 87.75 96 VAL A CA 1
ATOM 718 C C . VAL A 1 96 ? 12.314 8.143 -9.972 1.00 87.75 96 VAL A C 1
ATOM 720 O O . VAL A 1 96 ? 12.668 7.811 -11.101 1.00 87.75 96 VAL A O 1
ATOM 723 N N . THR A 1 97 ? 12.468 9.379 -9.487 1.00 92.44 97 THR A N 1
ATOM 724 C CA . THR A 1 97 ? 13.085 10.486 -10.233 1.00 92.44 97 THR A CA 1
ATOM 725 C C . THR A 1 97 ? 14.463 10.096 -10.765 1.00 92.44 97 THR A C 1
ATOM 727 O O . THR A 1 97 ? 14.691 10.171 -11.969 1.00 92.44 97 THR A O 1
ATOM 730 N N . GLN A 1 98 ? 15.336 9.549 -9.910 1.00 90.38 98 GLN A N 1
ATOM 731 C CA . GLN A 1 98 ? 16.673 9.107 -10.315 1.00 90.38 98 GLN A CA 1
ATOM 732 C C . GLN A 1 98 ? 16.645 8.025 -11.407 1.00 90.38 98 GLN A C 1
ATOM 734 O O . GLN A 1 98 ? 17.487 8.033 -12.302 1.00 90.38 98 GLN A O 1
ATOM 739 N N . ILE A 1 99 ? 15.695 7.079 -11.356 1.00 93.75 99 ILE A N 1
ATOM 740 C CA . ILE A 1 99 ? 15.560 6.058 -12.408 1.00 93.75 99 ILE A CA 1
ATOM 741 C C . ILE A 1 99 ? 15.165 6.696 -13.738 1.00 93.75 99 ILE A C 1
ATOM 743 O O . ILE A 1 99 ? 15.744 6.336 -14.762 1.00 93.75 99 ILE A O 1
ATOM 747 N N . VAL A 1 100 ? 14.189 7.607 -13.734 1.00 95.81 100 VAL A N 1
ATOM 748 C CA . VAL A 1 100 ? 13.731 8.287 -14.954 1.00 95.81 100 VAL A CA 1
ATOM 749 C C . VAL A 1 100 ? 14.874 9.102 -15.562 1.00 95.81 100 VAL A C 1
ATOM 751 O O . VAL A 1 100 ? 15.156 8.960 -16.750 1.00 95.81 100 VAL A O 1
ATOM 754 N N . GLU A 1 101 ? 15.604 9.863 -14.746 1.00 95.00 101 GLU A N 1
ATOM 755 C CA . GLU A 1 101 ? 16.793 10.609 -15.176 1.00 95.00 101 GLU A CA 1
ATOM 756 C C . GLU A 1 101 ? 17.882 9.688 -15.745 1.00 95.00 101 GLU A C 1
ATOM 758 O O . GLU A 1 101 ? 18.437 9.963 -16.809 1.00 95.00 101 GLU A O 1
ATOM 763 N N . ASP A 1 102 ? 18.153 8.552 -15.095 1.00 93.56 102 ASP A N 1
ATOM 764 C CA . ASP A 1 102 ? 19.123 7.566 -15.580 1.00 93.56 102 ASP A CA 1
ATOM 765 C C . ASP A 1 102 ? 18.701 6.911 -16.907 1.00 93.56 102 ASP A C 1
ATOM 767 O O . ASP A 1 102 ? 19.569 6.505 -17.681 1.00 93.56 102 ASP A O 1
ATOM 771 N N . CYS A 1 103 ? 17.400 6.806 -17.198 1.00 96.69 103 CYS A N 1
ATOM 772 C CA . CYS A 1 103 ? 16.904 6.341 -18.498 1.00 96.69 103 CYS A CA 1
ATOM 773 C C . CYS A 1 103 ? 17.044 7.410 -19.588 1.00 96.69 103 CYS A C 1
ATOM 775 O O . CYS A 1 103 ? 17.286 7.066 -20.740 1.00 96.69 103 CYS A O 1
ATOM 777 N N . LEU A 1 104 ? 16.902 8.691 -19.235 1.00 96.31 104 LEU A N 1
ATOM 778 C CA . LEU A 1 104 ? 16.841 9.818 -20.174 1.00 96.31 104 LEU A CA 1
ATOM 779 C C . LEU A 1 104 ? 18.198 10.473 -20.476 1.00 96.31 104 LEU A C 1
ATOM 781 O O . LEU A 1 104 ? 18.257 11.467 -21.202 1.00 96.31 104 LEU A O 1
ATOM 785 N N . LYS A 1 105 ? 19.306 9.930 -19.957 1.00 93.94 105 LYS A N 1
ATOM 786 C CA . LYS A 1 105 ? 20.654 10.411 -20.296 1.00 93.94 105 LYS A CA 1
ATOM 787 C C . LYS A 1 105 ? 20.892 10.362 -21.805 1.00 93.94 105 LYS A C 1
ATOM 789 O O . LYS A 1 105 ? 20.575 9.380 -22.470 1.00 93.94 105 LYS A O 1
ATOM 794 N N . HIS A 1 106 ? 21.520 11.415 -22.324 1.00 90.56 106 HIS A N 1
ATOM 795 C CA . HIS A 1 106 ? 21.727 11.592 -23.761 1.00 90.56 106 HIS A CA 1
ATOM 796 C C . HIS A 1 106 ? 22.591 10.483 -24.388 1.00 90.56 106 HIS A C 1
ATOM 798 O O . HIS A 1 106 ? 22.340 10.053 -25.509 1.00 90.56 106 HIS A O 1
ATOM 804 N N . THR A 1 107 ? 23.612 10.009 -23.670 1.00 89.19 107 THR A N 1
ATOM 805 C CA . THR A 1 107 ? 24.557 8.999 -24.170 1.00 89.19 107 THR A CA 1
ATOM 806 C C . THR A 1 107 ? 24.138 7.591 -23.748 1.00 89.19 107 THR A C 1
ATOM 808 O O . THR A 1 107 ? 23.966 7.329 -22.555 1.00 89.19 107 THR A O 1
ATOM 811 N N . GLY A 1 108 ? 24.061 6.659 -24.707 1.00 85.75 108 GLY A N 1
ATOM 812 C CA . GLY A 1 108 ? 23.717 5.242 -24.493 1.00 85.75 108 GLY A CA 1
ATOM 813 C C . GLY A 1 108 ? 24.470 4.566 -23.355 1.00 85.75 108 GLY A C 1
ATOM 814 O O . GLY A 1 108 ? 23.852 4.006 -22.454 1.00 85.75 108 GLY A O 1
ATOM 815 N N . ASN A 1 109 ? 25.794 4.704 -23.330 1.00 86.12 109 ASN A N 1
ATOM 816 C CA . ASN A 1 109 ? 26.647 4.052 -22.328 1.00 86.12 109 ASN A CA 1
ATOM 817 C C . ASN A 1 109 ? 26.521 4.650 -20.918 1.00 86.12 109 ASN A C 1
ATOM 819 O O . ASN A 1 109 ? 26.999 4.058 -19.954 1.00 86.12 109 ASN A O 1
ATOM 823 N N . SER A 1 110 ? 25.896 5.821 -20.781 1.00 87.25 110 SER A N 1
ATOM 824 C CA . SER A 1 110 ? 25.631 6.449 -19.483 1.00 87.25 110 SER A CA 1
ATOM 825 C C . SER A 1 110 ? 24.234 6.120 -18.942 1.00 87.25 110 SER A C 1
ATOM 827 O O . SER A 1 110 ? 23.975 6.386 -17.762 1.00 87.25 110 SER A O 1
ATOM 829 N N . ARG A 1 111 ? 23.344 5.566 -19.783 1.00 93.06 111 ARG A N 1
ATOM 830 C CA . ARG A 1 111 ? 21.992 5.125 -19.410 1.00 93.06 111 ARG A CA 1
ATOM 831 C C . ARG A 1 111 ? 22.012 3.792 -18.668 1.00 93.06 111 ARG A C 1
ATOM 833 O O . ARG A 1 111 ? 23.018 3.086 -18.614 1.00 93.06 111 ARG A O 1
ATOM 840 N N . ILE A 1 112 ? 20.858 3.425 -18.113 1.00 88.69 112 ILE A N 1
ATOM 841 C CA . ILE A 1 112 ? 20.624 2.052 -17.659 1.00 88.69 112 ILE A CA 1
ATOM 842 C C . ILE A 1 112 ? 20.835 1.101 -18.858 1.00 88.69 112 ILE A C 1
ATOM 844 O O . ILE A 1 112 ? 20.223 1.301 -19.905 1.00 88.69 112 ILE A O 1
ATOM 848 N N . PRO A 1 113 ? 21.687 0.067 -18.729 1.00 82.75 113 PRO A N 1
ATOM 849 C CA . PRO A 1 113 ? 22.203 -0.666 -19.888 1.00 82.75 113 PRO A CA 1
ATOM 850 C C . PRO A 1 113 ? 21.182 -1.602 -20.544 1.00 82.75 113 PRO A C 1
ATOM 852 O O . PRO A 1 113 ? 21.340 -1.958 -21.707 1.00 82.75 113 PRO A O 1
ATOM 855 N N . SER A 1 114 ? 20.144 -2.026 -19.818 1.00 87.75 114 SER A N 1
ATOM 856 C CA . SER A 1 114 ? 19.094 -2.883 -20.370 1.00 87.75 114 SER A CA 1
ATOM 857 C C . SER A 1 114 ? 17.771 -2.742 -19.627 1.00 87.75 114 SER A C 1
ATOM 859 O O . SER A 1 114 ? 17.714 -2.342 -18.457 1.00 87.75 114 SER A O 1
ATOM 861 N N . VAL A 1 115 ? 16.700 -3.177 -20.288 1.00 89.38 115 VAL A N 1
ATOM 862 C CA . VAL A 1 115 ? 15.354 -3.260 -19.706 1.00 89.38 115 VAL A CA 1
ATOM 863 C C . VAL A 1 115 ? 15.298 -4.237 -18.528 1.00 89.38 115 VAL A C 1
ATOM 865 O O . VAL A 1 115 ? 14.489 -4.053 -17.623 1.00 89.38 115 VAL A O 1
ATOM 868 N N . THR A 1 116 ? 16.203 -5.222 -18.471 1.00 86.25 116 THR A N 1
ATOM 869 C CA . THR A 1 116 ? 16.368 -6.135 -17.326 1.00 86.25 116 THR A CA 1
ATOM 870 C C . THR A 1 116 ? 16.839 -5.391 -16.091 1.00 86.25 116 THR A C 1
ATOM 872 O O . THR A 1 116 ? 16.317 -5.586 -14.994 1.00 86.25 116 THR A O 1
ATOM 875 N N . VAL A 1 117 ? 17.862 -4.548 -16.258 1.00 84.12 117 VAL A N 1
ATOM 876 C CA . VAL A 1 117 ? 18.437 -3.765 -15.163 1.00 84.12 117 VAL A CA 1
ATOM 877 C C . VAL A 1 117 ? 17.445 -2.697 -14.721 1.00 84.12 117 VAL A C 1
ATOM 879 O O . VAL A 1 117 ? 17.273 -2.500 -13.517 1.00 84.12 117 VAL A O 1
ATOM 882 N N . LEU A 1 118 ? 16.736 -2.075 -15.668 1.00 90.06 118 LEU A N 1
ATOM 883 C CA . LEU A 1 118 ? 15.638 -1.157 -15.377 1.00 90.06 118 LEU A CA 1
ATOM 884 C C . LEU A 1 118 ? 14.537 -1.848 -14.564 1.00 90.06 118 LEU A C 1
ATOM 886 O O . LEU A 1 118 ? 14.207 -1.372 -13.480 1.00 90.06 118 LEU A O 1
ATOM 890 N N . LYS A 1 119 ? 14.042 -3.007 -15.020 1.00 87.25 119 LYS A N 1
ATOM 891 C CA . LYS A 1 119 ? 13.056 -3.819 -14.294 1.00 87.25 119 LYS A CA 1
ATOM 892 C C . LYS A 1 119 ? 13.533 -4.127 -12.878 1.00 87.25 119 LYS A C 1
ATOM 894 O O . LYS A 1 119 ? 12.811 -3.841 -11.938 1.00 87.25 119 LYS A O 1
ATOM 899 N N . LYS A 1 120 ? 14.769 -4.604 -12.695 1.00 81.50 120 LYS A N 1
ATOM 900 C CA . LYS A 1 120 ? 15.332 -4.882 -11.359 1.00 81.50 120 LYS A CA 1
ATOM 901 C C . LYS A 1 120 ? 15.416 -3.633 -10.475 1.00 81.50 120 LYS A C 1
ATOM 903 O O . LYS A 1 120 ? 15.208 -3.723 -9.268 1.00 81.50 120 LYS A O 1
ATOM 908 N N . ARG A 1 121 ? 15.754 -2.467 -11.036 1.00 85.69 121 ARG A N 1
ATOM 909 C CA . ARG A 1 121 ? 15.790 -1.198 -10.289 1.00 85.69 121 ARG A CA 1
ATOM 910 C C . ARG A 1 121 ? 14.389 -0.758 -9.872 1.00 85.69 121 ARG A C 1
ATOM 912 O O . ARG A 1 121 ? 14.199 -0.421 -8.705 1.00 85.69 121 ARG A O 1
ATOM 919 N N . LEU A 1 122 ? 13.420 -0.844 -10.779 1.00 86.06 122 LEU A N 1
ATOM 920 C CA . LEU A 1 122 ? 12.013 -0.587 -10.485 1.00 86.06 122 LEU A CA 1
ATOM 921 C C . LEU A 1 122 ? 11.488 -1.569 -9.443 1.00 86.06 122 LEU A C 1
ATOM 923 O O . LEU A 1 122 ? 10.930 -1.129 -8.449 1.00 86.06 122 LEU A O 1
ATOM 927 N N . GLU A 1 123 ? 11.757 -2.866 -9.584 1.00 81.69 123 GLU A N 1
ATOM 928 C CA . GLU A 1 123 ? 11.444 -3.918 -8.610 1.00 81.69 123 GLU A CA 1
ATOM 929 C C . GLU A 1 123 ? 12.046 -3.658 -7.233 1.00 81.69 123 GLU A C 1
ATOM 931 O O . GLU A 1 123 ? 11.468 -4.063 -6.244 1.00 81.69 123 GLU A O 1
ATOM 936 N N . ARG A 1 124 ? 13.187 -2.981 -7.098 1.00 76.38 124 ARG A N 1
ATOM 937 C CA . ARG A 1 124 ? 13.731 -2.646 -5.767 1.00 76.38 124 ARG A CA 1
ATOM 938 C C . ARG A 1 124 ? 12.988 -1.496 -5.097 1.00 76.38 124 ARG A C 1
ATOM 940 O O . ARG A 1 124 ? 12.868 -1.481 -3.875 1.00 76.38 124 ARG A O 1
ATOM 947 N N . ILE A 1 125 ? 12.506 -0.532 -5.880 1.00 73.75 125 ILE A N 1
ATOM 948 C CA . ILE A 1 125 ? 11.667 0.562 -5.368 1.00 73.75 125 ILE A CA 1
ATOM 949 C C . ILE A 1 125 ? 10.268 0.035 -5.065 1.00 73.75 125 ILE A C 1
ATOM 951 O O . ILE A 1 125 ? 9.684 0.343 -4.028 1.00 73.75 125 ILE A O 1
ATOM 955 N N . THR A 1 126 ? 9.761 -0.795 -5.964 1.00 63.31 126 THR A N 1
ATOM 956 C CA . THR A 1 126 ? 8.433 -1.377 -5.899 1.00 63.31 126 THR A CA 1
ATOM 957 C C . THR A 1 126 ? 8.378 -2.586 -4.976 1.00 63.31 126 THR A C 1
ATOM 959 O O . THR A 1 126 ? 7.373 -2.763 -4.345 1.00 63.31 126 THR A O 1
ATOM 962 N N . LYS A 1 127 ? 9.425 -3.342 -4.656 1.00 48.91 127 LYS A N 1
ATOM 963 C CA . LYS A 1 127 ? 9.353 -4.334 -3.552 1.00 48.91 127 LYS A CA 1
ATOM 964 C C . LYS A 1 127 ? 9.171 -3.697 -2.166 1.00 48.91 127 LYS A C 1
ATOM 966 O O . LYS A 1 127 ? 8.931 -4.405 -1.202 1.00 48.91 127 LYS A O 1
ATOM 971 N N . LYS A 1 128 ? 9.241 -2.362 -2.066 1.00 45.44 128 LYS A N 1
ATOM 972 C CA . LYS A 1 128 ? 8.762 -1.588 -0.909 1.00 45.44 128 LYS A CA 1
ATOM 973 C C . LYS A 1 128 ? 7.347 -0.987 -1.093 1.00 45.44 128 LYS A C 1
ATOM 975 O O . LYS A 1 128 ? 6.898 -0.306 -0.182 1.00 45.44 128 LYS A O 1
ATOM 980 N N . LYS A 1 129 ? 6.677 -1.164 -2.248 1.00 41.28 129 LYS A N 1
ATOM 981 C CA . LYS A 1 129 ? 5.385 -0.525 -2.629 1.00 41.28 129 LYS A CA 1
ATOM 982 C C . LYS A 1 129 ? 4.458 -1.260 -3.646 1.00 41.28 129 LYS A C 1
ATOM 984 O O . LYS A 1 129 ? 3.351 -0.793 -3.865 1.00 41.28 129 LYS A O 1
ATOM 989 N N . PHE A 1 130 ? 4.859 -2.362 -4.275 1.00 37.97 130 PHE A N 1
ATOM 990 C CA . PHE A 1 130 ? 4.093 -3.270 -5.136 1.00 37.97 130 PHE A CA 1
ATOM 991 C C . PHE A 1 130 ? 3.674 -4.423 -4.239 1.00 37.97 130 PHE A C 1
ATOM 993 O O . PHE A 1 130 ? 4.348 -5.442 -4.100 1.00 37.97 130 PHE A O 1
ATOM 1000 N N . ILE A 1 131 ? 2.566 -4.161 -3.574 1.00 41.69 131 ILE A N 1
ATOM 1001 C CA . ILE A 1 131 ? 1.636 -5.154 -3.074 1.00 41.69 131 ILE A CA 1
ATOM 1002 C C . ILE A 1 131 ? 1.240 -5.973 -4.317 1.00 41.69 131 ILE A C 1
ATOM 1004 O O . ILE A 1 131 ? 0.717 -5.405 -5.276 1.00 41.69 131 ILE A O 1
ATOM 1008 N N . SER A 1 132 ? 1.620 -7.253 -4.380 1.00 38.69 132 SER A N 1
ATOM 1009 C CA . SER A 1 132 ? 1.141 -8.156 -5.433 1.00 38.69 132 SER A CA 1
ATOM 1010 C C . SER A 1 132 ? -0.368 -8.347 -5.301 1.00 38.69 132 SER A C 1
ATOM 1012 O O . SER A 1 132 ? -0.909 -8.158 -4.216 1.00 38.69 132 SER A O 1
ATOM 1014 N N . GLU A 1 133 ? -1.031 -8.781 -6.372 1.00 45.28 133 GLU A N 1
ATOM 1015 C CA . GLU A 1 133 ? -2.474 -9.083 -6.397 1.00 45.28 133 GLU A CA 1
ATOM 1016 C C . GLU A 1 133 ? -2.914 -10.176 -5.395 1.00 45.28 133 GLU A C 1
ATOM 1018 O O . GLU A 1 133 ? -4.105 -10.351 -5.192 1.00 45.28 133 GLU A O 1
ATOM 1023 N N . ASP A 1 134 ? -1.971 -10.823 -4.697 1.00 49.19 134 ASP A N 1
ATOM 1024 C CA . ASP A 1 134 ? -2.216 -11.767 -3.591 1.00 49.19 134 ASP A CA 1
ATOM 1025 C C . ASP A 1 134 ? -1.749 -11.272 -2.201 1.00 49.19 134 ASP A C 1
ATOM 1027 O O . ASP A 1 134 ? -1.793 -12.025 -1.228 1.00 49.19 134 ASP A O 1
ATOM 1031 N N . VAL A 1 135 ? -1.253 -10.032 -2.060 1.00 58.62 135 VAL A N 1
ATOM 1032 C CA . VAL A 1 135 ? -0.875 -9.505 -0.735 1.00 58.62 135 VAL A CA 1
ATOM 1033 C C . VAL A 1 135 ? -2.092 -8.851 -0.104 1.00 58.62 135 VAL A C 1
ATOM 1035 O O . VAL A 1 135 ? -2.441 -7.701 -0.377 1.00 58.62 135 VAL A O 1
ATOM 1038 N N . ILE A 1 136 ? -2.722 -9.620 0.771 1.00 70.19 136 ILE A N 1
ATOM 1039 C CA . ILE A 1 136 ? -3.749 -9.144 1.684 1.00 70.19 136 ILE A CA 1
ATOM 1040 C C . ILE A 1 136 ? -3.101 -8.109 2.606 1.00 70.19 136 ILE A C 1
ATOM 1042 O O . ILE A 1 136 ? -2.197 -8.441 3.369 1.00 70.19 136 ILE A O 1
ATOM 1046 N N . LEU A 1 137 ? -3.525 -6.846 2.517 1.00 83.00 137 LEU A N 1
ATOM 1047 C CA . LEU A 1 137 ? -2.954 -5.791 3.358 1.00 83.00 137 LEU A CA 1
ATOM 1048 C C . LEU A 1 137 ? -3.479 -5.940 4.790 1.00 83.00 137 LEU A C 1
ATOM 1050 O O . LEU A 1 137 ? -4.692 -5.858 5.007 1.00 83.00 137 LEU A O 1
ATOM 1054 N N . ASN A 1 138 ? -2.570 -6.099 5.750 1.00 88.00 138 ASN A N 1
ATOM 1055 C CA . ASN A 1 138 ? -2.880 -6.190 7.171 1.00 88.00 138 ASN A CA 1
ATOM 1056 C C . ASN A 1 138 ? -2.883 -4.800 7.813 1.00 88.00 138 ASN A C 1
ATOM 1058 O O . ASN A 1 138 ? -1.847 -4.145 7.941 1.00 88.00 138 ASN A O 1
ATOM 1062 N N . ILE A 1 139 ? -4.058 -4.348 8.241 1.00 94.12 139 ILE A N 1
ATOM 1063 C CA . ILE A 1 139 ? -4.246 -3.061 8.909 1.00 94.12 139 ILE A CA 1
ATOM 1064 C C . ILE A 1 139 ? -4.591 -3.332 10.369 1.00 94.12 139 ILE A C 1
ATOM 1066 O O . ILE A 1 139 ? -5.657 -3.864 10.672 1.00 94.12 139 ILE A O 1
ATOM 1070 N N . GLY A 1 140 ? -3.688 -2.962 11.268 1.00 95.56 140 GLY A N 1
ATOM 1071 C CA . GLY A 1 140 ? -3.860 -3.124 12.704 1.00 95.56 140 GLY A CA 1
ATOM 1072 C C . GLY A 1 140 ? -4.418 -1.862 13.338 1.00 95.56 140 GLY A C 1
ATOM 1073 O O . GLY A 1 140 ? -3.801 -0.804 13.238 1.00 95.56 140 GLY A O 1
ATOM 1074 N N . PHE A 1 141 ? -5.554 -1.963 14.022 1.00 96.38 141 PHE A N 1
ATOM 1075 C CA . PHE A 1 141 ? -6.092 -0.894 14.856 1.00 96.38 141 PHE A CA 1
ATOM 1076 C C . PHE A 1 141 ? -5.945 -1.262 16.328 1.00 96.38 141 PHE A C 1
ATOM 1078 O O . PHE A 1 141 ? -6.427 -2.302 16.766 1.00 96.38 141 PHE A O 1
ATOM 1085 N N . ALA A 1 142 ? -5.319 -0.375 17.096 1.00 96.69 142 ALA A N 1
ATOM 1086 C CA . ALA A 1 142 ? -5.224 -0.480 18.545 1.00 96.69 142 ALA A CA 1
ATOM 1087 C C . ALA A 1 142 ? -5.656 0.829 19.210 1.00 96.69 142 ALA A C 1
ATOM 1089 O O . ALA A 1 142 ? -5.593 1.900 18.614 1.00 96.69 142 ALA A O 1
ATOM 1090 N N . GLY A 1 143 ? -6.111 0.757 20.450 1.00 95.69 143 GLY A N 1
ATOM 1091 C CA . GLY A 1 143 ? -6.702 1.864 21.186 1.00 95.69 143 GLY A CA 1
ATOM 1092 C C . GLY A 1 143 ? -5.852 2.339 22.353 1.00 95.69 143 GLY A C 1
ATOM 1093 O O . GLY A 1 143 ? -5.114 1.562 22.958 1.00 95.69 143 GLY A O 1
ATOM 1094 N N . ALA A 1 144 ? -6.011 3.611 22.727 1.00 95.12 144 ALA A N 1
ATOM 1095 C CA . ALA A 1 144 ? -5.432 4.140 23.964 1.00 95.12 144 ALA A CA 1
ATOM 1096 C C . ALA A 1 144 ? -6.006 3.486 25.230 1.00 95.12 144 ALA A C 1
ATOM 1098 O O . ALA A 1 144 ? -5.276 3.264 26.193 1.00 95.12 144 ALA A O 1
ATOM 1099 N N . PHE A 1 145 ? -7.307 3.194 25.218 1.00 93.31 145 PHE A N 1
ATOM 1100 C CA . PHE A 1 145 ? -8.079 2.661 26.341 1.00 93.31 145 PHE A CA 1
ATOM 1101 C C . PHE A 1 145 ? -9.402 2.061 25.844 1.00 93.31 145 PHE A C 1
ATOM 1103 O O . PHE A 1 145 ? -9.821 2.313 24.709 1.00 93.31 145 PHE A O 1
ATOM 1110 N N . HIS A 1 146 ? -10.087 1.284 26.689 1.00 90.56 146 HIS A N 1
ATOM 1111 C CA . HIS A 1 146 ? -11.381 0.692 26.338 1.00 90.56 146 HIS A CA 1
ATOM 1112 C C . HIS A 1 146 ? -12.410 1.767 25.969 1.00 90.56 146 HIS A C 1
ATOM 1114 O O . HIS A 1 146 ? -12.523 2.798 26.633 1.00 90.56 146 HIS A O 1
ATOM 1120 N N . GLY A 1 147 ? -13.162 1.531 24.894 1.00 87.44 147 GLY A N 1
ATOM 1121 C CA . GLY A 1 147 ? -14.187 2.465 24.424 1.00 87.44 147 GLY A CA 1
ATOM 1122 C C . GLY A 1 147 ? -13.660 3.684 23.657 1.00 87.44 147 GLY A C 1
ATOM 1123 O O . GLY A 1 147 ? -14.435 4.590 23.369 1.00 87.44 147 GLY A O 1
ATOM 1124 N N . CYS A 1 148 ? -12.376 3.732 23.273 1.00 89.38 148 CYS A N 1
ATOM 1125 C CA . CYS A 1 148 ? -11.857 4.811 22.415 1.00 89.38 148 CYS A CA 1
ATOM 1126 C C . CYS A 1 148 ? -12.304 4.724 20.938 1.00 89.38 148 CYS A C 1
ATOM 1128 O O . CYS A 1 148 ? -12.007 5.630 20.162 1.00 89.38 148 CYS A O 1
ATOM 1130 N N . GLY A 1 149 ? -13.046 3.673 20.562 1.00 90.06 149 GLY A N 1
ATOM 1131 C CA . GLY A 1 149 ? -13.663 3.531 19.241 1.00 90.06 149 GLY A CA 1
ATOM 1132 C C . GLY A 1 149 ? -12.880 2.680 18.238 1.00 90.06 149 GLY A C 1
ATOM 1133 O O . GLY A 1 149 ? -13.074 2.863 17.039 1.00 90.06 149 GLY A O 1
ATOM 1134 N N . VAL A 1 150 ? -12.017 1.763 18.692 1.00 92.62 150 VAL A N 1
ATOM 1135 C CA . VAL A 1 150 ? -11.249 0.845 17.820 1.00 92.62 150 VAL A CA 1
ATOM 1136 C C . VAL A 1 150 ? -12.177 0.022 16.930 1.00 92.62 150 VAL A C 1
ATOM 1138 O O . VAL A 1 150 ? -12.104 0.148 15.712 1.00 92.62 150 VAL A O 1
ATOM 1141 N N . THR A 1 151 ? -13.125 -0.702 17.526 1.00 91.38 151 THR A N 1
ATOM 1142 C CA . THR A 1 151 ? -14.100 -1.538 16.811 1.00 91.38 151 THR A CA 1
ATOM 1143 C C . THR A 1 151 ? -14.900 -0.739 15.792 1.00 91.38 151 THR A C 1
ATOM 1145 O O . THR A 1 151 ? -14.976 -1.102 14.622 1.00 91.38 151 THR A O 1
ATOM 1148 N N . HIS A 1 152 ? -15.421 0.425 16.187 1.00 90.19 152 HIS A N 1
ATOM 1149 C CA . HIS A 1 152 ? -16.128 1.310 15.260 1.00 90.19 152 HIS A CA 1
ATOM 1150 C C . HIS A 1 152 ? -15.228 1.763 14.097 1.00 90.19 152 HIS A C 1
ATOM 1152 O O . HIS A 1 152 ? -15.664 1.811 12.950 1.00 90.19 152 HIS A O 1
ATOM 1158 N N . THR A 1 153 ? -13.957 2.066 14.369 1.00 91.94 153 THR A N 1
ATOM 1159 C CA . THR A 1 153 ? -12.984 2.458 13.339 1.00 91.94 153 THR A CA 1
ATOM 1160 C C . THR A 1 153 ? -12.667 1.298 12.390 1.00 91.94 153 THR A C 1
ATOM 1162 O O . THR A 1 153 ? -12.559 1.526 11.186 1.00 91.94 153 THR A O 1
ATOM 1165 N N . ALA A 1 154 ? -12.589 0.064 12.895 1.00 92.94 154 ALA A N 1
ATOM 1166 C CA . ALA A 1 154 ? -12.422 -1.138 12.081 1.00 92.94 154 ALA A CA 1
ATOM 1167 C C . ALA A 1 154 ? -13.596 -1.326 11.101 1.00 92.94 154 ALA A C 1
ATOM 1169 O O . ALA A 1 154 ? -13.370 -1.493 9.902 1.00 92.94 154 ALA A O 1
ATOM 1170 N N . PHE A 1 155 ? -14.841 -1.176 11.569 1.00 92.00 155 PHE A N 1
ATOM 1171 C CA . PHE A 1 155 ? -16.025 -1.196 10.699 1.00 92.00 155 PHE A CA 1
ATOM 1172 C C . PHE A 1 155 ? -16.029 -0.055 9.678 1.00 92.00 155 PHE A C 1
ATOM 1174 O O . PHE A 1 155 ? -16.320 -0.284 8.508 1.00 92.00 155 PHE A O 1
ATOM 1181 N N . MET A 1 156 ? -15.657 1.168 10.074 1.00 91.00 156 MET A N 1
ATOM 1182 C CA . MET A 1 156 ? -15.540 2.287 9.128 1.00 91.00 156 MET A CA 1
ATOM 1183 C C . MET A 1 156 ? -14.496 2.018 8.038 1.00 91.00 156 MET A C 1
ATOM 1185 O O . MET A 1 156 ? -14.697 2.402 6.885 1.00 91.00 156 MET A O 1
ATOM 1189 N N . ALA A 1 157 ? -13.378 1.378 8.389 1.00 92.19 157 ALA A N 1
ATOM 1190 C CA . ALA A 1 157 ? -12.365 0.981 7.422 1.00 92.19 157 ALA A CA 1
ATOM 1191 C C . ALA A 1 157 ? -12.904 -0.097 6.468 1.00 92.19 157 ALA A C 1
ATOM 1193 O O . ALA A 1 157 ? -12.724 0.029 5.257 1.00 92.19 157 ALA A O 1
ATOM 1194 N N . ALA A 1 158 ? -13.617 -1.103 6.983 1.00 92.88 158 ALA A N 1
ATOM 1195 C CA . ALA A 1 158 ? -14.247 -2.138 6.163 1.00 92.88 158 ALA A CA 1
ATOM 1196 C C . ALA A 1 158 ? -15.293 -1.547 5.198 1.00 92.88 158 ALA A C 1
ATOM 1198 O O . ALA A 1 158 ? -15.251 -1.828 4.001 1.00 92.88 158 ALA A O 1
ATOM 1199 N N . ASP A 1 159 ? -16.157 -0.651 5.688 1.00 91.62 159 ASP A N 1
ATOM 1200 C CA . ASP A 1 159 ? -17.143 0.095 4.893 1.00 91.62 159 ASP A CA 1
ATOM 1201 C C . ASP A 1 159 ? -16.475 0.899 3.770 1.00 91.62 159 ASP A C 1
ATOM 1203 O O . ASP A 1 159 ? -16.897 0.856 2.612 1.00 91.62 159 ASP A O 1
ATOM 1207 N N . TYR A 1 160 ? -15.387 1.608 4.086 1.00 90.06 160 TYR A N 1
ATOM 1208 C CA . TYR A 1 160 ? -14.629 2.376 3.101 1.00 90.06 160 TYR A CA 1
ATOM 1209 C C . TYR A 1 160 ? -14.075 1.491 1.977 1.00 90.06 160 TYR A C 1
ATOM 1211 O O . TYR A 1 160 ? -14.181 1.853 0.803 1.00 90.06 160 TYR A O 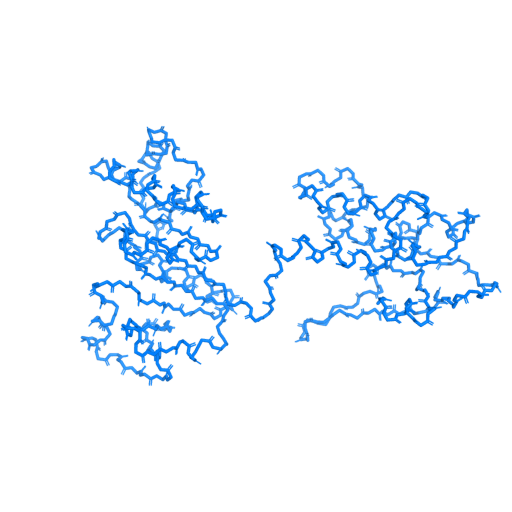1
ATOM 1219 N N . TYR A 1 161 ? -13.489 0.341 2.317 1.00 89.00 161 TYR A N 1
ATOM 1220 C CA . TYR A 1 161 ? -12.930 -0.572 1.321 1.00 89.00 161 TYR A CA 1
ATOM 1221 C C . TYR A 1 161 ? -14.014 -1.262 0.490 1.00 89.00 161 TYR A C 1
ATOM 1223 O O . TYR A 1 161 ? -13.860 -1.357 -0.730 1.00 89.00 161 TYR A O 1
ATOM 1231 N N . SER A 1 162 ? -15.143 -1.620 1.105 1.00 86.88 162 SER A N 1
ATOM 1232 C CA . SER A 1 162 ? -16.311 -2.161 0.404 1.00 86.88 162 SER A CA 1
ATOM 1233 C C . SER A 1 162 ? -16.821 -1.197 -0.677 1.00 86.88 162 SER A C 1
ATOM 1235 O O . SER A 1 162 ? -16.960 -1.576 -1.840 1.00 86.88 162 SER A O 1
ATOM 1237 N N . HIS A 1 163 ? -16.943 0.101 -0.365 1.00 85.75 163 HIS A N 1
ATOM 1238 C CA . HIS A 1 163 ? -17.307 1.145 -1.340 1.00 85.75 163 HIS A CA 1
ATOM 1239 C C . HIS A 1 163 ? -16.292 1.336 -2.481 1.00 85.75 163 HIS A C 1
ATOM 1241 O O . HIS A 1 163 ? -16.582 2.002 -3.478 1.00 85.75 163 HIS A O 1
ATOM 1247 N N . LYS A 1 164 ? -15.083 0.789 -2.342 1.00 81.62 164 LYS A N 1
ATOM 1248 C CA . LYS A 1 164 ? -14.036 0.785 -3.369 1.00 81.62 164 LYS A CA 1
ATOM 1249 C C . LYS A 1 164 ? -13.953 -0.550 -4.117 1.00 81.62 164 LYS A C 1
ATOM 1251 O O . LYS A 1 164 ? -12.988 -0.746 -4.848 1.00 81.62 164 LYS A O 1
ATOM 1256 N N . ASN A 1 165 ? -14.946 -1.430 -3.960 1.00 83.31 165 ASN A N 1
ATOM 1257 C CA . ASN A 1 165 ? -14.969 -2.790 -4.505 1.00 83.31 165 ASN A CA 1
ATOM 1258 C C . ASN A 1 165 ? -13.779 -3.653 -4.049 1.00 83.31 165 ASN A C 1
ATOM 1260 O O . ASN A 1 165 ? -13.340 -4.528 -4.789 1.00 83.31 165 ASN A O 1
ATOM 1264 N N . MET A 1 166 ? -13.254 -3.405 -2.845 1.00 86.69 166 MET A N 1
ATOM 1265 C CA . MET A 1 166 ? -12.256 -4.263 -2.205 1.00 86.69 166 MET A CA 1
ATOM 1266 C C . MET A 1 166 ? -12.913 -5.077 -1.094 1.00 86.69 166 MET A C 1
ATOM 1268 O O . MET A 1 166 ? -13.591 -4.523 -0.227 1.00 86.69 166 MET A O 1
ATOM 1272 N N . LYS A 1 167 ? -12.679 -6.386 -1.091 1.00 89.31 167 LYS A N 1
ATOM 1273 C CA . LYS A 1 167 ? -13.131 -7.296 -0.043 1.00 89.31 167 LYS A CA 1
ATOM 1274 C C . LYS A 1 167 ? -12.269 -7.121 1.199 1.00 89.31 167 LYS A C 1
ATOM 1276 O O . LYS A 1 167 ? -11.054 -7.310 1.156 1.00 89.31 167 LYS A O 1
ATOM 1281 N N . ALA A 1 168 ? -12.905 -6.789 2.313 1.00 92.75 168 ALA A N 1
ATOM 1282 C CA . ALA A 1 168 ? -12.256 -6.664 3.607 1.00 92.75 168 ALA A CA 1
ATOM 1283 C C . ALA A 1 168 ? -12.879 -7.642 4.600 1.00 92.75 168 ALA A C 1
ATOM 1285 O O . ALA A 1 168 ? -14.100 -7.784 4.634 1.00 92.75 168 ALA A O 1
ATOM 1286 N N . VAL A 1 169 ? -12.035 -8.270 5.412 1.00 92.94 169 VAL A N 1
ATOM 1287 C CA . VAL A 1 169 ? -12.452 -9.064 6.569 1.00 92.94 169 VAL A CA 1
ATOM 1288 C C . VAL A 1 169 ? -11.953 -8.392 7.841 1.00 92.94 169 VAL A C 1
ATOM 1290 O O . VAL A 1 169 ? -10.825 -7.889 7.885 1.00 92.94 169 VAL A O 1
ATOM 1293 N N . ILE A 1 170 ? -12.796 -8.350 8.867 1.00 93.88 170 ILE A N 1
ATOM 1294 C CA . ILE A 1 170 ? -12.437 -7.829 10.187 1.00 93.88 170 ILE A CA 1
ATOM 1295 C C . ILE A 1 170 ? -11.978 -9.004 11.047 1.00 93.88 170 ILE A C 1
ATOM 1297 O O . ILE A 1 170 ? -12.661 -10.015 11.117 1.00 93.88 170 ILE A O 1
ATOM 1301 N N . ARG A 1 171 ? -10.837 -8.891 11.717 1.00 92.06 171 ARG A N 1
ATOM 1302 C CA . ARG A 1 171 ? -10.362 -9.872 12.692 1.00 92.06 171 ARG A CA 1
ATOM 1303 C C . ARG A 1 171 ? -10.491 -9.286 14.090 1.00 92.06 171 ARG A C 1
ATOM 1305 O O . ARG A 1 171 ? -9.890 -8.256 14.385 1.00 92.06 171 ARG A O 1
ATOM 1312 N N . GLU A 1 172 ? -11.263 -9.942 14.942 1.00 90.50 172 GLU A N 1
ATOM 1313 C CA . GLU A 1 172 ? -11.343 -9.623 16.366 1.00 90.50 172 GLU A CA 1
ATOM 1314 C C . GLU A 1 172 ? -10.178 -10.311 17.090 1.00 90.50 172 GLU A C 1
ATOM 1316 O O . GLU A 1 172 ? -10.128 -11.535 17.119 1.00 90.50 172 GLU A O 1
ATOM 1321 N N . LYS A 1 173 ? -9.239 -9.530 17.642 1.00 87.19 173 LYS A N 1
ATOM 1322 C CA . LYS A 1 173 ? -8.107 -10.001 18.466 1.00 87.19 173 LYS A CA 1
ATOM 1323 C C . LYS A 1 173 ? -8.085 -9.332 19.846 1.00 87.19 173 LYS A C 1
ATOM 1325 O O . LYS A 1 173 ? -7.031 -9.047 20.409 1.00 87.19 173 LYS A O 1
ATOM 1330 N N . ASN A 1 174 ? -9.259 -8.994 20.369 1.00 79.69 174 ASN A N 1
ATOM 1331 C CA . ASN A 1 174 ? -9.394 -8.327 21.659 1.00 79.69 174 ASN A CA 1
ATOM 1332 C C . ASN A 1 174 ? -10.057 -9.246 22.694 1.00 79.69 174 ASN A C 1
ATOM 1334 O O . ASN A 1 174 ? -10.797 -10.172 22.360 1.00 79.69 174 ASN A O 1
ATOM 1338 N N . ASP A 1 175 ? -9.808 -8.959 23.970 1.00 73.62 175 ASP A N 1
ATOM 1339 C CA . ASP A 1 175 ? -10.341 -9.761 25.074 1.00 73.62 175 ASP A CA 1
ATOM 1340 C C . ASP A 1 175 ? -11.837 -9.536 25.333 1.00 73.62 175 ASP A C 1
ATOM 1342 O O . ASP A 1 175 ? -12.477 -10.375 25.969 1.00 73.62 175 ASP A O 1
ATOM 1346 N N . SER A 1 176 ? -12.411 -8.413 24.877 1.00 75.44 176 SER A N 1
ATOM 1347 C CA . SER A 1 176 ? -13.811 -8.092 25.175 1.00 75.44 176 SER A CA 1
ATOM 1348 C C . SER A 1 176 ? -14.791 -8.951 24.382 1.00 75.44 176 SER A C 1
ATOM 1350 O O . SER A 1 176 ? -15.891 -9.209 24.872 1.00 75.44 176 SER A O 1
ATOM 1352 N N . ARG A 1 177 ? -14.387 -9.441 23.198 1.00 75.06 177 ARG A N 1
ATOM 1353 C CA . ARG A 1 177 ? -15.235 -10.216 22.277 1.00 75.06 177 ARG A CA 1
ATOM 1354 C C . ARG A 1 177 ? -16.582 -9.540 22.014 1.00 75.06 177 ARG A C 1
ATOM 1356 O O . ARG A 1 177 ? -17.611 -10.213 21.892 1.00 75.06 177 ARG A O 1
ATOM 1363 N N . ASP A 1 178 ? -16.600 -8.211 21.993 1.00 80.06 178 ASP A N 1
ATOM 1364 C CA . ASP A 1 178 ? -17.838 -7.442 21.895 1.00 80.06 178 ASP A CA 1
ATOM 1365 C C . ASP A 1 178 ? -18.564 -7.732 20.572 1.00 80.06 178 ASP A C 1
ATOM 1367 O O . ASP A 1 178 ? -19.796 -7.810 20.558 1.00 80.06 178 ASP A O 1
ATOM 1371 N N . MET A 1 179 ? -17.830 -7.952 19.470 1.00 83.69 179 MET A N 1
ATOM 1372 C CA . MET A 1 179 ? -18.429 -8.266 18.168 1.00 83.69 179 MET A CA 1
ATOM 1373 C C . MET A 1 179 ? -19.050 -9.661 18.178 1.00 83.69 179 MET A C 1
ATOM 1375 O O . MET A 1 179 ? -20.223 -9.818 17.823 1.00 83.69 179 MET A O 1
ATOM 1379 N N . PHE A 1 180 ? -18.303 -10.665 18.645 1.00 82.50 180 PHE A N 1
ATOM 1380 C CA . PHE A 1 180 ? -18.816 -12.028 18.749 1.00 82.50 180 PHE A CA 1
ATOM 1381 C C . PHE A 1 180 ? -20.008 -12.110 19.713 1.00 82.50 180 PHE A C 1
ATOM 1383 O O . PHE A 1 180 ? -21.045 -12.678 19.372 1.00 82.50 180 PHE A O 1
ATOM 1390 N N . GLY A 1 181 ? -19.904 -11.500 20.896 1.00 82.56 181 GLY A N 1
ATOM 1391 C CA . GLY A 1 181 ? -20.979 -11.458 21.888 1.00 82.56 181 GLY A CA 1
ATOM 1392 C C . GLY A 1 181 ? -22.239 -10.772 21.356 1.00 82.56 181 GLY A C 1
ATOM 1393 O O . GLY A 1 181 ? -23.349 -11.274 21.552 1.00 82.56 181 GLY A O 1
ATOM 1394 N N . TYR A 1 182 ? -22.086 -9.669 20.620 1.00 83.62 182 TYR A N 1
ATOM 1395 C CA . TYR A 1 182 ? -23.200 -9.014 19.939 1.00 83.62 182 TYR A CA 1
ATOM 1396 C C . TYR A 1 182 ? -23.841 -9.924 18.880 1.00 83.62 182 TYR A C 1
ATOM 1398 O O . TYR A 1 182 ? -25.066 -10.057 18.857 1.00 83.62 182 TYR A O 1
ATOM 1406 N N . ALA A 1 183 ? -23.044 -10.611 18.056 1.00 83.94 183 ALA A N 1
ATOM 1407 C CA . ALA A 1 183 ? -23.547 -11.536 17.040 1.00 83.94 183 ALA A CA 1
ATOM 1408 C C . ALA A 1 183 ? -24.321 -12.724 17.647 1.00 83.94 183 ALA A C 1
ATOM 1410 O O . ALA A 1 183 ? -25.386 -13.082 17.131 1.00 83.94 183 ALA A O 1
ATOM 1411 N N . VAL A 1 184 ? -23.835 -13.287 18.766 1.00 82.75 184 VAL A N 1
ATOM 1412 C CA . VAL A 1 184 ? -24.544 -14.314 19.555 1.00 82.75 184 VAL A CA 1
ATOM 1413 C C . VAL A 1 184 ? -25.896 -13.784 20.022 1.00 82.75 184 VAL A C 1
ATOM 1415 O O . VAL A 1 184 ? -26.930 -14.391 19.745 1.00 82.75 184 VAL A O 1
ATOM 1418 N N . ASN A 1 185 ? -25.899 -12.638 20.703 1.00 82.88 185 ASN A N 1
ATOM 1419 C CA . ASN A 1 185 ? -27.102 -12.079 21.321 1.00 82.88 185 ASN A CA 1
ATOM 1420 C C . ASN A 1 185 ? -28.145 -11.633 20.290 1.00 82.88 185 ASN A C 1
ATOM 1422 O O . ASN A 1 185 ? -29.344 -11.707 20.549 1.00 82.88 185 ASN A O 1
ATOM 1426 N N . ALA A 1 186 ? -27.701 -11.194 19.113 1.00 78.62 186 ALA A N 1
ATOM 1427 C CA . ALA A 1 186 ? -28.577 -10.826 18.009 1.00 78.62 186 ALA A CA 1
ATOM 1428 C C . ALA A 1 186 ? -29.140 -12.041 17.245 1.00 78.62 186 ALA A C 1
ATOM 1430 O O . ALA A 1 186 ? -29.976 -11.856 16.361 1.00 78.62 186 ALA A O 1
ATOM 1431 N N . GLY A 1 187 ? -28.681 -13.267 17.538 1.00 74.81 187 GLY A N 1
ATOM 1432 C CA . GLY A 1 187 ? -29.061 -14.475 16.798 1.00 74.81 187 GLY A CA 1
ATOM 1433 C C . GLY A 1 187 ? -28.580 -14.474 15.342 1.00 74.81 187 GLY A C 1
ATOM 1434 O O . GLY A 1 187 ? -29.184 -15.129 14.497 1.00 74.81 187 GLY A O 1
ATOM 1435 N N . LYS A 1 188 ? -27.518 -13.718 15.033 1.00 70.44 188 LYS A N 1
ATOM 1436 C CA . LYS A 1 188 ? -27.026 -13.463 13.666 1.00 70.44 188 LYS A CA 1
ATOM 1437 C C . LYS A 1 188 ? -25.832 -14.343 13.263 1.00 70.44 188 LYS A C 1
ATOM 1439 O O . LYS A 1 188 ? -25.194 -14.080 12.250 1.00 70.44 188 LYS A O 1
ATOM 1444 N N . LEU A 1 189 ? -25.507 -15.384 14.031 1.00 73.62 189 LEU A N 1
ATOM 1445 C CA . LEU A 1 189 ? -24.349 -16.238 13.751 1.00 73.62 189 LEU A CA 1
ATOM 1446 C C . LEU A 1 189 ? -24.634 -17.230 12.622 1.00 73.62 189 LEU A C 1
ATOM 1448 O O . LEU A 1 189 ? -25.181 -18.309 12.842 1.00 73.62 189 LEU A O 1
ATOM 1452 N N . ALA A 1 190 ? -24.197 -16.876 11.419 1.00 74.44 190 ALA A N 1
ATOM 1453 C CA . ALA A 1 190 ? -24.016 -17.811 10.318 1.00 74.44 190 ALA A CA 1
ATOM 1454 C C . ALA A 1 190 ? -22.513 -17.967 10.055 1.00 74.44 190 ALA A C 1
ATOM 1456 O O . ALA A 1 190 ? -21.873 -17.022 9.603 1.00 74.44 190 ALA A O 1
ATOM 1457 N N . PHE A 1 191 ? -21.956 -19.144 10.360 1.00 78.06 191 PHE A N 1
ATOM 1458 C CA . PHE A 1 191 ? -20.543 -19.445 10.119 1.00 78.06 191 PHE A CA 1
ATOM 1459 C C . PHE A 1 191 ? -20.331 -20.135 8.777 1.00 78.06 191 PHE A C 1
ATOM 1461 O O . PHE A 1 191 ? -21.006 -21.115 8.456 1.00 78.06 191 PHE A O 1
ATOM 1468 N N . ALA A 1 192 ? -19.312 -19.696 8.048 1.00 74.81 192 ALA A N 1
ATOM 1469 C CA . ALA A 1 192 ? -18.752 -20.414 6.915 1.00 74.81 192 ALA A CA 1
ATOM 1470 C C . ALA A 1 192 ? -17.226 -20.283 6.945 1.00 74.81 192 ALA A C 1
ATOM 1472 O O . ALA A 1 192 ? -16.705 -19.176 7.000 1.00 74.81 192 ALA A O 1
ATOM 1473 N N . ARG A 1 193 ? -16.506 -21.415 6.908 1.00 74.38 193 ARG A N 1
ATOM 1474 C CA . ARG A 1 193 ? -15.026 -21.452 6.862 1.00 74.38 193 ARG A CA 1
ATOM 1475 C C . ARG A 1 193 ? -14.340 -20.607 7.955 1.00 74.38 193 ARG A C 1
ATOM 1477 O O . ARG A 1 193 ? -13.392 -19.890 7.672 1.00 74.38 193 ARG A O 1
ATOM 1484 N N . GLY A 1 194 ? -14.853 -20.650 9.186 1.00 77.94 194 GLY A N 1
ATOM 1485 C CA . GLY A 1 194 ? -14.271 -19.891 10.303 1.00 77.94 194 GLY A CA 1
ATOM 1486 C C . GLY A 1 194 ? -14.539 -18.377 10.272 1.00 77.94 194 GLY A C 1
ATOM 1487 O O . GLY A 1 194 ? -13.879 -17.608 10.960 1.00 77.94 194 GLY A O 1
ATOM 1488 N N . ILE A 1 195 ? -15.507 -17.927 9.477 1.00 85.62 195 ILE A N 1
ATOM 1489 C CA . ILE A 1 195 ? -15.902 -16.520 9.370 1.00 85.62 195 ILE A CA 1
ATOM 1490 C C . ILE A 1 195 ? -17.404 -16.428 9.643 1.00 85.62 195 ILE A C 1
ATOM 1492 O O . ILE A 1 195 ? -18.163 -17.287 9.185 1.00 85.62 195 ILE A O 1
ATOM 1496 N N . TYR A 1 196 ? -17.834 -15.415 10.396 1.00 87.56 196 TYR A N 1
ATOM 1497 C CA . TYR A 1 196 ? -19.246 -15.056 10.551 1.00 87.56 196 TYR A CA 1
ATOM 1498 C C . TYR A 1 196 ? -19.518 -13.684 9.949 1.00 87.56 196 TYR A C 1
ATOM 1500 O O . TYR A 1 196 ? -18.642 -12.827 9.920 1.00 87.56 196 TYR A O 1
ATOM 1508 N N . THR A 1 197 ? -20.744 -13.456 9.488 1.00 86.94 197 THR A N 1
ATOM 1509 C CA . THR A 1 197 ? -21.141 -12.144 8.971 1.00 86.94 197 THR A CA 1
ATOM 1510 C C . THR A 1 197 ? -21.849 -11.342 10.058 1.00 86.94 197 THR A C 1
ATOM 1512 O O . THR A 1 197 ? -22.799 -11.822 10.680 1.00 86.94 197 THR A O 1
ATOM 1515 N N . LEU A 1 198 ? -21.429 -10.095 10.254 1.00 87.06 198 LEU A N 1
ATOM 1516 C CA . LEU A 1 198 ? -22.065 -9.141 11.149 1.00 87.06 198 LEU A CA 1
ATOM 1517 C C . LEU A 1 198 ? -22.438 -7.871 10.388 1.00 87.06 198 LEU A C 1
ATOM 1519 O O . LEU A 1 198 ? -21.573 -7.174 9.871 1.00 87.06 198 LEU A O 1
ATOM 1523 N N . ASP A 1 199 ? -23.740 -7.593 10.293 1.00 83.88 199 ASP A N 1
ATOM 1524 C CA . ASP A 1 199 ? -24.296 -6.414 9.609 1.00 83.88 199 ASP A CA 1
ATOM 1525 C C . ASP A 1 199 ? -23.744 -6.191 8.182 1.00 83.88 199 ASP A C 1
ATOM 1527 O O . ASP A 1 199 ? -23.578 -5.063 7.726 1.00 83.88 199 ASP A O 1
ATOM 1531 N N . GLY A 1 200 ? -23.490 -7.291 7.463 1.00 86.06 200 GLY A N 1
ATOM 1532 C CA . GLY A 1 200 ? -22.984 -7.287 6.086 1.00 86.06 200 GLY A CA 1
ATOM 1533 C C . GLY A 1 200 ? -21.459 -7.314 5.952 1.00 86.06 200 GLY A C 1
ATOM 1534 O O . GLY A 1 200 ? -20.967 -7.308 4.827 1.00 86.06 200 GLY A O 1
ATOM 1535 N N . TYR A 1 201 ? -2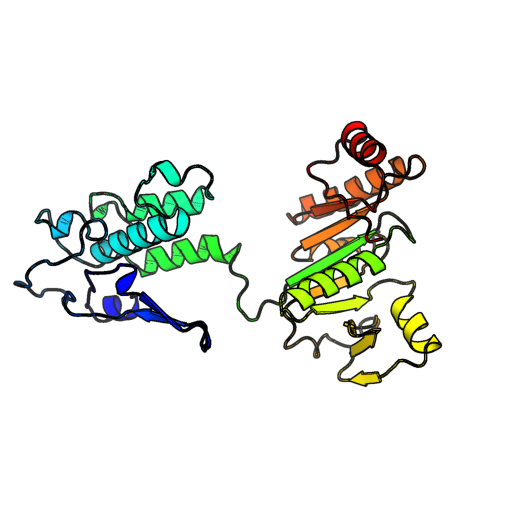0.722 -7.374 7.063 1.00 90.25 201 TYR A N 1
ATOM 1536 C CA . TYR A 1 201 ? -19.263 -7.476 7.081 1.00 90.25 201 TYR A CA 1
ATOM 1537 C C . TYR A 1 201 ? -18.815 -8.856 7.536 1.00 90.25 201 TYR A C 1
ATOM 1539 O O . TYR A 1 201 ? -19.363 -9.404 8.490 1.00 90.25 201 TYR A O 1
ATOM 1547 N N . ASP A 1 202 ? -17.795 -9.392 6.882 1.00 91.25 202 ASP A N 1
ATOM 1548 C CA . ASP A 1 202 ? -17.186 -10.657 7.265 1.00 91.25 202 ASP A CA 1
ATOM 1549 C C . ASP A 1 202 ? -16.230 -10.451 8.444 1.00 91.25 202 ASP A C 1
ATOM 1551 O O . ASP A 1 202 ? -15.386 -9.547 8.431 1.00 91.25 202 ASP A O 1
ATOM 1555 N N . VAL A 1 203 ? -16.378 -11.284 9.474 1.00 90.88 203 VAL A N 1
ATOM 1556 C CA . VAL A 1 203 ? -15.637 -11.195 10.732 1.00 90.88 203 VAL A CA 1
ATOM 1557 C C . VAL A 1 203 ? -15.030 -12.549 11.104 1.00 90.88 203 VAL A C 1
ATOM 1559 O O . VAL A 1 203 ? -15.715 -13.572 11.167 1.00 90.88 203 VAL A O 1
ATOM 1562 N N . ILE A 1 204 ? -13.729 -12.545 11.379 1.00 88.81 204 ILE A N 1
ATOM 1563 C CA . ILE A 1 204 ? -12.972 -13.648 11.969 1.00 88.81 204 ILE A CA 1
ATOM 1564 C C . ILE A 1 204 ? -12.979 -13.434 13.490 1.00 88.81 204 ILE A C 1
ATOM 1566 O O . ILE A 1 204 ? -12.474 -12.403 13.949 1.00 88.81 204 ILE A O 1
ATOM 1570 N N . PRO A 1 205 ? -13.561 -14.348 14.284 1.00 85.38 205 PRO A N 1
ATOM 1571 C CA . PRO A 1 205 ? -13.517 -14.256 15.739 1.00 85.38 205 PRO A CA 1
ATOM 1572 C C . PRO A 1 205 ? -12.129 -14.627 16.275 1.00 85.38 205 PRO A C 1
ATOM 1574 O O . PRO A 1 205 ? -11.347 -15.296 15.600 1.00 85.38 205 PRO A O 1
ATOM 1577 N N . GLU A 1 206 ? -11.855 -14.266 17.527 1.00 82.25 206 GLU A N 1
ATOM 1578 C CA . GLU A 1 206 ? -10.651 -14.733 18.217 1.00 82.25 206 GLU A CA 1
ATOM 1579 C C . GLU A 1 206 ? -10.743 -16.247 18.481 1.00 82.25 206 GLU A C 1
ATOM 1581 O O . GLU A 1 206 ? -11.616 -16.720 19.220 1.00 82.25 206 GLU A O 1
ATOM 1586 N N . TYR A 1 207 ? -9.830 -17.007 17.873 1.00 76.00 207 TYR A N 1
ATOM 1587 C CA . TYR A 1 207 ? -9.770 -18.467 17.957 1.00 76.00 207 TYR A CA 1
ATOM 1588 C C . TYR A 1 207 ? -8.783 -18.990 19.008 1.00 76.00 207 TYR A C 1
ATOM 1590 O O . TY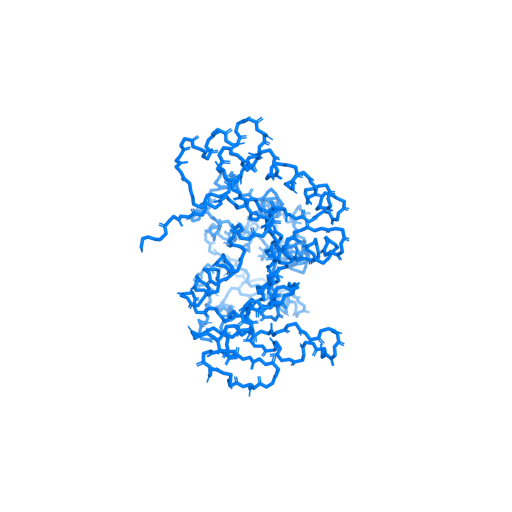R A 1 207 ? -8.675 -20.204 19.154 1.00 76.00 207 TYR A O 1
ATOM 1598 N N . TYR A 1 208 ? -8.063 -18.136 19.743 1.00 70.19 208 TYR A N 1
ATOM 1599 C CA . TYR A 1 208 ? -7.068 -18.534 20.756 1.00 70.19 208 TYR A CA 1
ATOM 1600 C C . TYR A 1 208 ? -5.973 -19.451 20.201 1.00 70.19 208 TYR A C 1
ATOM 1602 O O . TYR A 1 208 ? -5.490 -20.360 20.877 1.00 70.19 208 TYR A O 1
ATOM 1610 N N . GLY A 1 209 ? -5.613 -19.239 18.934 1.00 63.47 209 GLY A N 1
ATOM 1611 C CA . GLY A 1 209 ? -4.650 -20.078 18.222 1.00 63.47 209 GLY A CA 1
ATOM 1612 C C . GLY A 1 209 ? -5.165 -21.477 17.865 1.00 63.47 209 GLY A C 1
ATOM 1613 O O . GLY A 1 209 ? -4.369 -22.318 17.460 1.00 63.47 209 GLY A O 1
ATOM 1614 N N . CYS A 1 210 ? -6.468 -21.760 18.003 1.00 58.28 210 CYS A N 1
ATOM 1615 C CA . CYS A 1 210 ? -7.039 -23.060 17.637 1.00 58.28 210 CYS A CA 1
ATOM 1616 C C . CYS A 1 210 ? -7.241 -23.251 16.126 1.00 58.28 210 CYS A C 1
ATOM 1618 O O . CYS A 1 210 ? -7.448 -24.383 15.692 1.00 58.28 210 CYS A O 1
ATOM 1620 N N . ILE A 1 211 ? -7.225 -22.173 15.338 1.00 61.03 211 ILE A N 1
ATOM 1621 C CA . ILE A 1 211 ? -7.431 -22.203 13.886 1.00 61.03 211 ILE A CA 1
ATOM 1622 C C . ILE A 1 211 ? -6.340 -21.351 13.238 1.00 61.03 211 ILE A C 1
ATOM 1624 O O . ILE A 1 211 ? -6.165 -20.189 13.603 1.00 61.03 211 ILE A O 1
ATOM 1628 N N . GLU A 1 212 ? -5.593 -21.943 12.307 1.00 55.06 212 GLU A N 1
ATOM 1629 C CA . GLU A 1 212 ? -4.730 -21.194 11.392 1.00 55.06 212 GLU A CA 1
ATOM 1630 C C . GLU A 1 212 ? -5.620 -20.546 10.324 1.00 55.06 212 GLU A C 1
ATOM 1632 O O . GLU A 1 212 ? -6.568 -21.178 9.874 1.00 55.06 212 GLU A O 1
ATOM 1637 N N . ASP A 1 213 ? -5.331 -19.296 9.954 1.00 58.44 213 ASP A N 1
ATOM 1638 C CA . ASP A 1 213 ? -6.095 -18.404 9.063 1.00 58.44 213 ASP A CA 1
ATOM 1639 C C . ASP A 1 213 ? -6.284 -18.935 7.607 1.00 58.44 213 ASP A C 1
ATOM 1641 O O . ASP A 1 213 ? -5.944 -18.290 6.613 1.00 58.44 213 ASP A O 1
ATOM 1645 N N . ASP A 1 214 ? -6.839 -20.132 7.444 1.00 52.31 214 ASP A N 1
ATOM 1646 C CA . ASP A 1 214 ? -7.007 -20.866 6.186 1.00 52.31 214 ASP A CA 1
ATOM 1647 C C . ASP A 1 214 ? -8.175 -20.344 5.318 1.00 52.31 214 ASP A C 1
ATOM 1649 O O . ASP A 1 214 ? -8.276 -20.654 4.125 1.00 52.31 214 ASP A O 1
ATOM 1653 N N . GLY A 1 215 ? -9.020 -19.474 5.882 1.00 58.00 215 GLY A N 1
ATOM 1654 C CA . GLY A 1 215 ? -10.194 -18.873 5.241 1.00 58.00 215 GLY A CA 1
ATOM 1655 C C . GLY A 1 215 ? -9.993 -17.499 4.585 1.00 58.00 215 GLY A C 1
ATOM 1656 O O . GLY A 1 215 ? -10.945 -16.977 4.006 1.00 58.00 215 GLY A O 1
ATOM 1657 N N . ILE A 1 216 ? -8.798 -16.896 4.645 1.00 68.88 216 ILE A N 1
ATOM 1658 C CA . ILE A 1 216 ? -8.592 -15.501 4.188 1.00 68.88 216 ILE A CA 1
ATOM 1659 C C . ILE A 1 216 ? -8.274 -15.396 2.680 1.00 68.88 216 ILE A C 1
ATOM 1661 O O . ILE A 1 216 ? -8.178 -14.306 2.112 1.00 68.88 216 ILE A O 1
ATOM 1665 N N . SER A 1 217 ? -8.147 -16.524 1.979 1.00 66.56 217 SER A N 1
ATOM 1666 C CA . SER A 1 217 ? -7.944 -16.511 0.526 1.00 66.56 217 SER A CA 1
ATOM 1667 C C . SER A 1 217 ? -9.123 -15.828 -0.194 1.00 66.56 217 SER A C 1
ATOM 1669 O O . SER A 1 217 ? -10.268 -16.275 -0.126 1.00 66.56 217 SER A O 1
ATOM 1671 N N . GLY A 1 218 ? -8.844 -14.715 -0.884 1.00 75.94 218 GLY A N 1
ATOM 1672 C CA . GLY A 1 218 ? -9.839 -13.938 -1.635 1.00 75.94 218 GLY A CA 1
ATOM 1673 C C . GLY A 1 218 ? -10.303 -12.627 -0.988 1.00 75.94 218 GLY A C 1
ATOM 1674 O O . GLY A 1 218 ? -11.201 -11.990 -1.545 1.00 75.94 218 GLY A O 1
ATOM 1675 N N . TYR A 1 219 ? -9.713 -12.215 0.139 1.00 84.81 219 TYR A N 1
ATOM 1676 C CA . TYR A 1 219 ? -9.839 -10.846 0.649 1.00 84.81 219 TYR A CA 1
ATOM 1677 C C . TYR A 1 219 ? -8.665 -9.980 0.201 1.00 84.81 219 TYR A C 1
ATOM 1679 O O . TYR A 1 219 ? -7.532 -10.439 0.112 1.00 84.81 219 TYR A O 1
ATOM 1687 N N . ASP A 1 220 ? -8.928 -8.695 -0.008 1.00 84.88 220 ASP A N 1
ATOM 1688 C CA . ASP A 1 220 ? -7.908 -7.703 -0.338 1.00 84.88 220 ASP A CA 1
ATOM 1689 C C . ASP A 1 220 ? -7.300 -7.064 0.920 1.00 84.88 220 ASP A C 1
ATOM 1691 O O . ASP A 1 220 ? -6.217 -6.468 0.858 1.00 84.88 220 ASP A O 1
ATOM 1695 N N . LYS A 1 221 ? -8.040 -7.088 2.038 1.00 90.25 221 LYS A N 1
ATOM 1696 C CA . LYS A 1 221 ? -7.723 -6.396 3.295 1.00 90.25 221 LYS A CA 1
ATOM 1697 C C . LYS A 1 221 ? -8.075 -7.273 4.497 1.00 90.25 221 LYS A C 1
ATOM 1699 O O . LYS A 1 221 ? -9.196 -7.771 4.576 1.00 90.25 221 LYS A O 1
ATOM 1704 N N . ILE A 1 222 ? -7.162 -7.365 5.461 1.00 91.69 222 ILE A N 1
ATOM 1705 C CA . ILE A 1 222 ? -7.469 -7.821 6.820 1.00 91.69 222 ILE A CA 1
ATOM 1706 C C . ILE A 1 222 ? -7.394 -6.614 7.744 1.00 91.69 222 ILE A C 1
ATOM 1708 O O . ILE A 1 222 ? -6.375 -5.927 7.812 1.00 91.69 222 ILE A O 1
ATOM 1712 N N . ILE A 1 223 ? -8.476 -6.365 8.467 1.00 95.12 223 ILE A N 1
ATOM 1713 C CA . ILE A 1 223 ? -8.582 -5.286 9.441 1.00 95.12 223 ILE A CA 1
ATOM 1714 C C . ILE A 1 223 ? -8.601 -5.915 10.827 1.00 95.12 223 ILE A C 1
ATOM 1716 O O . ILE A 1 223 ? -9.612 -6.478 11.225 1.00 95.12 223 ILE A O 1
ATOM 1720 N N . THR A 1 224 ? -7.500 -5.827 11.564 1.00 94.62 224 THR A N 1
ATOM 1721 C CA . THR A 1 224 ? -7.408 -6.413 12.906 1.00 94.62 224 THR A CA 1
ATOM 1722 C C . THR A 1 224 ? -7.770 -5.374 13.966 1.00 94.62 224 THR A C 1
ATOM 1724 O O . THR A 1 224 ? -7.149 -4.313 14.032 1.00 94.62 224 THR A O 1
ATOM 1727 N N . ASP A 1 225 ? -8.756 -5.686 14.805 1.00 95.25 225 ASP A N 1
ATOM 1728 C CA . ASP A 1 225 ? -9.072 -4.968 16.042 1.00 95.25 225 ASP A CA 1
ATOM 1729 C C . ASP A 1 225 ? -8.297 -5.616 17.199 1.00 95.25 225 ASP A C 1
ATOM 1731 O O . ASP A 1 225 ? -8.687 -6.666 17.709 1.00 95.25 225 ASP A O 1
ATOM 1735 N N . PHE A 1 226 ? -7.188 -4.987 17.598 1.00 94.12 226 PHE A N 1
ATOM 1736 C CA . PHE A 1 226 ? -6.344 -5.431 18.714 1.00 94.12 226 PHE A CA 1
ATOM 1737 C C . PHE A 1 226 ? -6.864 -4.978 20.090 1.00 94.12 226 PHE A C 1
ATOM 1739 O O . PHE A 1 226 ? -6.250 -5.272 21.113 1.00 94.12 226 PHE A O 1
ATOM 1746 N N . GLY A 1 227 ? -7.963 -4.222 20.158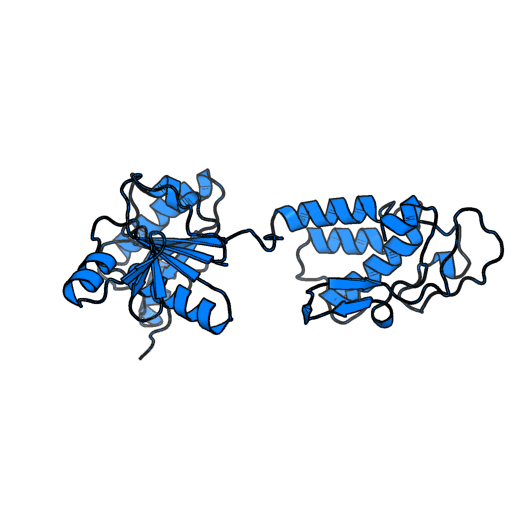 1.00 94.25 227 GLY A N 1
ATOM 1747 C CA . GLY A 1 227 ? -8.435 -3.642 21.411 1.00 94.25 227 GLY A CA 1
ATOM 1748 C C . GLY A 1 227 ? -7.480 -2.573 21.945 1.00 94.25 227 GLY A C 1
ATOM 1749 O O . GLY A 1 227 ? -7.116 -1.644 21.228 1.00 94.25 227 GLY A O 1
ATOM 1750 N N . VAL A 1 228 ? -7.111 -2.641 23.225 1.00 95.06 228 VAL A N 1
ATOM 1751 C CA . VAL A 1 228 ? -6.209 -1.663 23.861 1.00 95.06 228 VAL A CA 1
ATOM 1752 C C . VAL A 1 228 ? -4.759 -2.080 23.644 1.00 95.06 228 VAL A C 1
ATOM 1754 O O . VAL A 1 228 ? -4.407 -3.216 23.931 1.00 95.06 228 VAL A O 1
ATOM 1757 N N . ALA A 1 229 ? -3.904 -1.162 23.186 1.00 96.19 229 ALA A N 1
ATOM 1758 C CA . ALA A 1 229 ? -2.480 -1.455 23.027 1.00 96.19 229 ALA A CA 1
ATOM 1759 C C . ALA A 1 229 ? -1.810 -1.684 24.393 1.00 96.19 229 ALA A C 1
ATOM 1761 O O . ALA A 1 229 ? -1.884 -0.818 25.275 1.00 96.19 229 ALA A O 1
ATOM 1762 N N . ASP A 1 230 ? -1.120 -2.804 24.555 1.00 95.12 230 ASP A N 1
ATOM 1763 C CA . ASP A 1 230 ? -0.389 -3.181 25.763 1.00 95.12 230 ASP A CA 1
ATOM 1764 C C . ASP A 1 230 ? 0.858 -4.015 25.426 1.00 95.12 230 ASP A C 1
ATOM 1766 O O . ASP A 1 230 ? 1.191 -4.212 24.259 1.00 95.12 230 ASP A O 1
ATOM 1770 N N . ASP A 1 231 ? 1.585 -4.477 26.442 1.00 93.81 231 ASP A N 1
ATOM 1771 C CA . ASP A 1 231 ? 2.809 -5.259 26.240 1.00 93.81 231 ASP A CA 1
ATOM 1772 C C . ASP A 1 231 ? 2.561 -6.642 25.609 1.00 93.81 231 ASP A C 1
ATOM 1774 O O . ASP A 1 231 ? 3.490 -7.224 25.048 1.00 93.81 231 ASP A O 1
ATOM 1778 N N . ASN A 1 232 ? 1.333 -7.169 25.670 1.00 89.56 232 ASN A N 1
ATOM 1779 C CA . ASN A 1 232 ? 1.000 -8.495 25.150 1.00 89.56 232 ASN A CA 1
ATOM 1780 C C . ASN A 1 232 ? 0.767 -8.465 23.637 1.00 89.56 232 ASN A C 1
ATOM 1782 O O . ASN A 1 232 ? 1.175 -9.391 22.941 1.00 89.56 232 ASN A O 1
ATOM 1786 N N . ASN A 1 233 ? 0.137 -7.405 23.121 1.00 92.19 233 ASN A N 1
ATOM 1787 C CA . ASN A 1 233 ? -0.229 -7.301 21.704 1.00 92.19 233 ASN A CA 1
ATOM 1788 C C . ASN A 1 233 ? 0.672 -6.365 20.880 1.00 92.19 233 ASN A C 1
ATOM 1790 O O . ASN A 1 233 ? 0.549 -6.319 19.653 1.00 92.19 233 ASN A O 1
ATOM 1794 N N . ILE A 1 234 ? 1.606 -5.639 21.507 1.00 93.56 234 ILE A N 1
ATOM 1795 C CA . ILE A 1 234 ? 2.413 -4.632 20.804 1.00 93.56 234 ILE A CA 1
ATOM 1796 C C . ILE A 1 234 ? 3.251 -5.198 19.654 1.00 93.56 234 ILE A C 1
ATOM 1798 O O . ILE A 1 234 ? 3.363 -4.550 18.613 1.00 93.56 234 I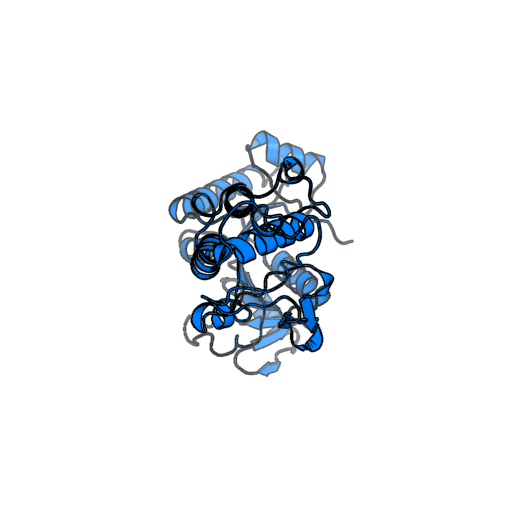LE A O 1
ATOM 1802 N N . SER A 1 235 ? 3.807 -6.403 19.804 1.00 88.00 235 SER A N 1
ATOM 1803 C CA . SER A 1 235 ? 4.581 -7.055 18.742 1.00 88.00 235 SER A CA 1
ATOM 1804 C C . SER A 1 235 ? 3.724 -7.258 17.491 1.00 88.00 235 SER A C 1
ATOM 1806 O O . SER A 1 235 ? 4.093 -6.787 16.417 1.00 88.00 235 SER A O 1
ATOM 1808 N N . GLU A 1 236 ? 2.529 -7.830 17.648 1.00 88.50 236 GLU A N 1
ATOM 1809 C CA . GLU A 1 236 ? 1.600 -8.093 16.542 1.00 88.50 236 GLU A CA 1
ATOM 1810 C C . GLU A 1 236 ? 1.070 -6.805 15.896 1.00 88.50 236 GLU A C 1
ATOM 1812 O O . GLU A 1 236 ? 0.945 -6.714 14.672 1.00 88.50 236 GLU A O 1
ATOM 1817 N N . ILE A 1 237 ? 0.811 -5.764 16.697 1.00 91.25 237 ILE A N 1
ATOM 1818 C CA . ILE A 1 237 ? 0.435 -4.443 16.173 1.00 91.25 237 ILE A CA 1
ATOM 1819 C C . ILE A 1 237 ? 1.530 -3.924 15.234 1.00 91.25 237 ILE A C 1
ATOM 1821 O O . ILE A 1 237 ? 1.231 -3.431 14.146 1.00 91.25 237 ILE A O 1
ATOM 1825 N N . THR A 1 238 ? 2.800 -4.043 15.630 1.00 88.56 238 THR A N 1
ATOM 1826 C CA . THR A 1 238 ? 3.928 -3.550 14.825 1.00 88.56 238 THR A CA 1
ATOM 1827 C C . THR A 1 238 ? 4.260 -4.405 13.604 1.00 88.56 238 THR A C 1
ATOM 1829 O O . THR A 1 238 ? 4.950 -3.919 12.710 1.00 88.56 238 THR A O 1
ATOM 1832 N N . GLU A 1 239 ? 3.775 -5.645 13.550 1.00 86.19 239 GLU A N 1
ATOM 1833 C CA . GLU A 1 239 ? 3.883 -6.532 12.385 1.00 86.19 239 GLU A CA 1
ATOM 1834 C C . GLU A 1 239 ? 2.840 -6.220 11.303 1.00 86.19 239 GLU A C 1
ATOM 1836 O O . GLU A 1 239 ? 2.983 -6.664 10.164 1.00 86.19 239 GLU A O 1
ATOM 1841 N N . SER A 1 240 ? 1.810 -5.430 11.626 1.00 85.31 240 SER A N 1
ATOM 1842 C CA . SER A 1 240 ? 0.826 -4.974 10.642 1.00 85.31 240 SER A CA 1
ATOM 1843 C C . SER A 1 240 ? 1.487 -4.111 9.560 1.00 85.31 240 SER A C 1
ATOM 1845 O O . SER A 1 240 ? 2.285 -3.223 9.867 1.00 85.31 240 SER A O 1
ATOM 1847 N N . ASP A 1 241 ? 1.091 -4.294 8.295 1.00 85.50 241 ASP A N 1
ATOM 1848 C CA . ASP A 1 241 ? 1.568 -3.463 7.177 1.00 85.50 241 ASP A CA 1
ATOM 1849 C C . ASP A 1 241 ? 1.252 -1.976 7.403 1.00 85.50 241 ASP A C 1
ATOM 1851 O O . ASP A 1 241 ? 2.004 -1.084 6.999 1.00 85.50 241 ASP A O 1
ATOM 1855 N N . MET A 1 242 ? 0.124 -1.711 8.068 1.00 88.69 242 MET A N 1
ATOM 1856 C CA . MET A 1 242 ? -0.260 -0.394 8.553 1.00 88.69 242 MET A CA 1
ATOM 1857 C C . MET A 1 242 ? -0.720 -0.484 10.009 1.00 88.69 242 MET A C 1
ATOM 1859 O O . MET A 1 242 ? -1.801 -1.000 10.290 1.00 88.69 242 MET A O 1
ATOM 1863 N N . ALA A 1 243 ? 0.076 0.070 10.926 1.00 93.69 243 ALA A N 1
ATOM 1864 C CA . ALA A 1 243 ? -0.292 0.198 12.330 1.00 93.69 243 ALA A CA 1
ATOM 1865 C C . ALA A 1 243 ? -1.006 1.536 12.584 1.00 93.69 243 ALA A C 1
ATOM 1867 O O . ALA A 1 243 ? -0.498 2.619 12.263 1.00 93.69 243 ALA A O 1
ATOM 1868 N N . CYS A 1 244 ? -2.188 1.464 13.188 1.00 96.44 244 CYS A N 1
ATOM 1869 C CA . CYS A 1 244 ? -3.028 2.599 13.538 1.00 96.44 244 CYS A CA 1
ATOM 1870 C C . CYS A 1 244 ? -3.309 2.605 15.042 1.00 96.44 244 CYS A C 1
ATOM 1872 O O . CYS A 1 244 ? -3.771 1.606 15.591 1.00 96.44 244 CYS A O 1
ATOM 1874 N N . ILE A 1 245 ? -3.116 3.752 15.697 1.00 97.56 245 ILE A N 1
ATOM 1875 C CA . ILE A 1 245 ? -3.551 3.956 17.083 1.00 97.56 245 ILE A CA 1
ATOM 1876 C C . ILE A 1 245 ? -4.733 4.927 17.145 1.00 97.56 245 ILE A C 1
ATOM 1878 O O . ILE A 1 245 ? -4.637 6.060 16.676 1.00 97.56 245 ILE A O 1
ATOM 1882 N N . VAL A 1 246 ? -5.843 4.489 17.735 1.00 96.88 246 VAL A N 1
ATOM 1883 C CA . VAL A 1 246 ? -7.055 5.275 17.972 1.00 96.88 246 VAL A CA 1
ATOM 1884 C C . VAL A 1 246 ? -6.994 5.901 19.362 1.00 96.88 246 VAL A C 1
ATOM 1886 O O . VAL A 1 246 ? -6.842 5.215 20.375 1.00 96.88 246 VAL A O 1
ATOM 1889 N N . VAL A 1 247 ? -7.116 7.225 19.420 1.00 96.75 247 VAL A N 1
ATOM 1890 C CA . VAL A 1 247 ? -6.971 8.010 20.651 1.00 96.75 247 VAL A CA 1
ATOM 1891 C C . VAL A 1 247 ? -8.068 9.056 20.805 1.00 96.75 247 VAL A C 1
ATOM 1893 O O . VAL A 1 247 ? -8.731 9.417 19.836 1.00 96.75 247 VAL A O 1
ATOM 1896 N N . SER A 1 248 ? -8.247 9.596 22.013 1.00 93.81 248 SER A N 1
ATOM 1897 C CA . SER A 1 248 ? -9.221 10.663 22.265 1.00 93.81 248 SER A CA 1
ATOM 1898 C C . SER A 1 248 ? -8.542 11.994 22.548 1.00 93.81 248 SER A C 1
ATOM 1900 O O . SER A 1 248 ? -7.642 12.095 23.377 1.00 93.81 248 SER A O 1
ATOM 1902 N N . ALA A 1 249 ? -9.059 13.051 21.928 1.00 92.81 249 ALA A N 1
ATOM 1903 C CA . ALA A 1 249 ? -8.717 14.424 22.281 1.00 92.81 249 ALA A CA 1
ATOM 1904 C C . ALA A 1 249 ? -9.702 15.034 23.299 1.00 92.81 249 ALA A C 1
ATOM 1906 O O . ALA A 1 249 ? -9.805 16.255 23.397 1.00 92.81 249 ALA A O 1
ATOM 1907 N N . ALA A 1 250 ? -10.462 14.229 24.050 1.00 90.56 250 ALA A N 1
ATOM 1908 C CA . ALA A 1 250 ? -11.227 14.745 25.184 1.00 90.56 250 ALA A CA 1
ATOM 1909 C C . ALA A 1 250 ? -10.257 15.245 26.274 1.00 90.56 250 ALA A C 1
ATOM 1911 O O . ALA A 1 250 ? -9.316 14.518 26.596 1.00 90.56 250 ALA A O 1
ATOM 1912 N N . PRO A 1 251 ? -10.458 16.436 26.875 1.00 90.12 251 PRO A N 1
ATOM 1913 C CA . PRO A 1 251 ? -9.481 17.042 27.787 1.00 90.12 251 PRO A CA 1
ATOM 1914 C C . PRO A 1 251 ? -8.994 16.129 28.923 1.00 90.12 251 PRO A C 1
ATOM 1916 O O . PRO A 1 251 ? -7.809 16.119 29.231 1.00 90.12 251 PRO A O 1
ATOM 1919 N N . TRP A 1 252 ? -9.879 15.314 29.503 1.00 91.50 252 TRP A N 1
ATOM 1920 C CA . TRP A 1 252 ? -9.550 14.372 30.585 1.00 91.50 252 TRP A CA 1
ATOM 1921 C C . TRP A 1 252 ? -8.896 13.059 30.113 1.00 91.50 252 TRP A C 1
ATOM 1923 O O . TRP A 1 252 ? -8.548 12.224 30.941 1.00 91.50 252 TRP A O 1
ATOM 1933 N N . LYS A 1 253 ? -8.733 12.856 28.800 1.00 93.56 253 LYS A N 1
ATOM 1934 C CA . LYS A 1 253 ? -8.107 11.675 28.178 1.00 93.56 253 LYS A CA 1
ATOM 1935 C C . LYS A 1 253 ? -6.865 11.999 27.346 1.00 93.56 253 LYS A C 1
ATOM 1937 O O . LYS A 1 253 ? -6.223 11.075 26.851 1.00 93.56 253 LYS A O 1
ATOM 1942 N N . MET A 1 254 ? -6.514 13.277 27.180 1.00 92.50 254 MET A N 1
ATOM 1943 C CA . MET A 1 254 ? -5.395 13.693 26.326 1.00 92.50 254 MET A CA 1
ATOM 1944 C C . MET A 1 254 ? -4.042 13.172 26.826 1.00 92.50 254 MET A C 1
ATOM 1946 O O . MET A 1 254 ? -3.271 12.656 26.024 1.00 92.50 254 MET A O 1
ATOM 1950 N N . ALA A 1 255 ? -3.766 13.264 28.131 1.00 94.44 255 ALA A N 1
ATOM 1951 C CA . ALA A 1 255 ? -2.506 12.786 28.705 1.00 94.44 255 ALA A CA 1
ATOM 1952 C C . ALA A 1 255 ? -2.333 11.272 28.498 1.00 94.44 255 ALA A C 1
ATOM 1954 O O . ALA A 1 255 ? -1.363 10.845 27.881 1.00 94.44 255 ALA A O 1
ATOM 1955 N N . GLU A 1 256 ? -3.344 10.493 28.893 1.00 95.69 256 GLU A N 1
ATOM 1956 C CA . GLU A 1 256 ? -3.402 9.036 28.703 1.00 95.69 256 GLU A CA 1
ATOM 1957 C C . GLU A 1 256 ? -3.270 8.644 27.217 1.00 95.69 256 GLU A C 1
ATOM 1959 O O . GLU A 1 256 ? -2.531 7.727 26.861 1.00 95.69 256 GLU A O 1
ATOM 1964 N N . SER A 1 257 ? -3.930 9.388 26.324 1.00 96.56 257 SER A N 1
ATOM 1965 C CA . SER A 1 257 ? -3.814 9.209 24.873 1.00 96.56 257 SER A CA 1
ATOM 1966 C C . SER A 1 257 ? -2.395 9.460 24.367 1.00 96.56 257 SER A C 1
ATOM 1968 O O . SER A 1 257 ? -1.881 8.683 23.567 1.00 96.56 257 SER A O 1
ATOM 1970 N N . ALA A 1 258 ? -1.749 10.533 24.824 1.00 96.62 258 ALA A N 1
ATOM 1971 C CA . ALA A 1 258 ? -0.389 10.874 24.425 1.00 96.62 258 ALA A CA 1
ATOM 1972 C C . ALA A 1 258 ? 0.635 9.854 24.939 1.00 96.62 258 ALA A C 1
ATOM 1974 O O . ALA A 1 258 ? 1.551 9.491 24.200 1.00 96.62 258 ALA A O 1
ATOM 1975 N N . ASP A 1 259 ? 0.458 9.365 26.168 1.00 96.69 259 ASP A N 1
ATOM 1976 C CA . ASP A 1 259 ? 1.271 8.286 26.729 1.00 96.69 259 ASP A CA 1
ATOM 1977 C C . ASP A 1 259 ? 1.160 7.022 25.878 1.00 96.69 259 ASP A C 1
ATOM 1979 O O . ASP A 1 259 ? 2.185 6.445 25.508 1.00 96.69 259 ASP A O 1
ATOM 1983 N N . LYS A 1 260 ? -0.057 6.634 25.466 1.00 97.25 260 LYS A N 1
ATOM 1984 C CA . LYS A 1 260 ? -0.202 5.461 24.599 1.00 97.25 260 LYS A CA 1
ATOM 1985 C C . LYS A 1 260 ? 0.377 5.675 23.200 1.00 97.25 260 LYS A C 1
ATOM 1987 O O . LYS A 1 260 ? 0.999 4.762 22.664 1.00 97.25 260 LYS A O 1
ATOM 1992 N N . VAL A 1 261 ? 0.251 6.872 22.617 1.00 97.25 261 VAL A N 1
ATOM 1993 C CA . VAL A 1 261 ? 0.917 7.173 21.335 1.00 97.25 261 VAL A CA 1
ATOM 1994 C C . VAL A 1 261 ? 2.427 7.001 21.458 1.00 97.25 261 VAL A C 1
ATOM 1996 O O . VAL A 1 261 ? 3.024 6.404 20.568 1.00 97.25 261 VAL A O 1
ATOM 1999 N N . ARG A 1 262 ? 3.048 7.485 22.543 1.00 97.06 262 ARG A N 1
ATOM 2000 C CA . ARG A 1 262 ? 4.488 7.293 22.782 1.00 97.06 262 ARG A CA 1
ATOM 2001 C C . ARG A 1 262 ? 4.848 5.817 22.899 1.00 97.06 262 ARG A C 1
ATOM 2003 O O . ARG A 1 262 ? 5.739 5.375 22.185 1.00 97.06 262 ARG A O 1
ATOM 2010 N N . PHE A 1 263 ? 4.107 5.066 23.711 1.00 96.94 263 PHE A N 1
ATOM 2011 C CA . PHE A 1 263 ? 4.296 3.625 23.884 1.00 96.94 263 PHE A CA 1
ATOM 2012 C C . PHE A 1 263 ? 4.296 2.870 22.544 1.00 96.94 263 PHE A C 1
ATOM 2014 O O . PHE A 1 263 ? 5.248 2.153 22.232 1.00 96.94 263 PHE A O 1
ATOM 2021 N N . VAL A 1 264 ? 3.272 3.082 21.707 1.00 95.88 264 VAL A N 1
ATOM 2022 C CA . VAL A 1 264 ? 3.179 2.398 20.405 1.00 95.88 264 VAL A CA 1
ATOM 2023 C C . VAL A 1 264 ? 4.243 2.903 19.434 1.00 95.88 264 VAL A C 1
ATOM 2025 O O . VAL A 1 264 ? 4.852 2.114 18.717 1.00 95.88 264 VAL A O 1
ATOM 2028 N N . LYS A 1 265 ? 4.521 4.211 19.433 1.00 95.00 265 LYS A N 1
ATOM 2029 C CA . LYS A 1 265 ? 5.540 4.806 18.566 1.00 95.00 265 LYS A CA 1
ATOM 2030 C C . LYS A 1 265 ? 6.932 4.252 18.849 1.00 95.00 265 LYS A C 1
ATOM 2032 O O . LYS A 1 265 ? 7.637 3.920 17.906 1.00 95.00 265 LYS A O 1
ATOM 2037 N N . GLU A 1 266 ? 7.308 4.104 20.116 1.00 95.00 266 GLU A N 1
ATOM 2038 C CA . GLU A 1 266 ? 8.589 3.503 20.493 1.00 95.00 266 GLU A CA 1
ATOM 2039 C C . GLU A 1 266 ? 8.724 2.071 19.966 1.00 95.00 266 GLU A C 1
ATOM 2041 O O . GLU A 1 266 ? 9.800 1.677 19.516 1.00 95.00 266 GLU A O 1
ATOM 2046 N N . ALA A 1 267 ? 7.641 1.290 19.981 1.00 91.00 267 ALA A N 1
ATOM 2047 C CA . ALA A 1 267 ? 7.639 -0.049 19.406 1.00 91.00 267 ALA A CA 1
ATOM 2048 C C . ALA A 1 267 ? 7.746 -0.026 17.873 1.00 91.00 267 ALA A C 1
ATOM 2050 O O . ALA A 1 267 ? 8.588 -0.730 17.316 1.00 91.00 267 ALA A O 1
ATOM 2051 N N . CYS A 1 268 ? 6.971 0.830 17.199 1.00 85.50 268 CYS A N 1
ATOM 2052 C CA . CYS A 1 268 ? 7.050 1.014 15.750 1.00 85.50 268 CYS A CA 1
ATOM 2053 C C . CYS A 1 268 ? 8.443 1.481 15.297 1.00 85.50 268 CYS A C 1
ATOM 2055 O O . CYS A 1 268 ? 8.959 0.990 14.297 1.00 85.50 268 CYS A O 1
ATOM 2057 N N . ASP A 1 269 ? 9.095 2.377 16.043 1.00 88.00 269 ASP A N 1
ATOM 2058 C CA . ASP A 1 269 ? 10.444 2.860 15.732 1.00 88.00 269 ASP A CA 1
ATOM 2059 C C . ASP A 1 269 ? 11.483 1.725 15.830 1.00 88.00 269 ASP A C 1
ATOM 2061 O O . ASP A 1 269 ? 12.389 1.640 14.993 1.00 88.00 269 ASP A O 1
ATOM 2065 N N . ARG A 1 270 ? 11.330 0.800 16.795 1.00 83.06 270 ARG A N 1
ATOM 2066 C CA . ARG A 1 270 ? 12.189 -0.395 16.925 1.00 83.06 270 ARG A CA 1
ATOM 2067 C C . ARG A 1 270 ? 12.043 -1.350 15.740 1.00 83.06 270 ARG A C 1
ATOM 2069 O O . ARG A 1 270 ? 13.046 -1.875 15.258 1.00 83.06 270 ARG A O 1
ATOM 2076 N N . THR A 1 271 ? 10.821 -1.560 15.257 1.00 77.62 271 THR A N 1
ATOM 2077 C CA . THR A 1 271 ? 10.532 -2.471 14.136 1.00 77.62 271 THR A CA 1
ATOM 2078 C C . THR A 1 271 ? 10.595 -1.793 12.767 1.00 77.62 271 THR A C 1
ATOM 2080 O O . THR A 1 271 ? 10.544 -2.468 11.740 1.00 77.62 271 THR A O 1
ATOM 2083 N N . LYS A 1 272 ? 10.772 -0.465 12.732 1.00 80.50 272 LYS A N 1
ATOM 2084 C CA . LYS A 1 272 ? 10.668 0.387 11.534 1.00 80.50 272 LYS A CA 1
ATOM 2085 C C . LYS A 1 272 ? 9.282 0.335 10.876 1.00 80.50 272 LYS A C 1
ATOM 2087 O O . LYS A 1 272 ? 9.173 0.580 9.671 1.00 80.50 272 LYS A O 1
ATOM 2092 N N . ALA A 1 273 ? 8.243 0.035 11.652 1.00 74.88 273 ALA A N 1
ATOM 2093 C CA . ALA A 1 273 ? 6.857 0.117 11.217 1.00 74.88 273 ALA A CA 1
ATOM 2094 C C . ALA A 1 273 ? 6.398 1.583 11.138 1.00 74.88 273 ALA A C 1
ATOM 2096 O O . ALA A 1 273 ? 6.835 2.441 11.906 1.00 74.88 273 ALA A O 1
ATOM 2097 N N . GLY A 1 274 ? 5.503 1.888 10.198 1.00 82.69 274 GLY A N 1
ATOM 2098 C CA . GLY A 1 274 ? 4.840 3.190 10.150 1.00 82.69 274 GLY A CA 1
ATOM 2099 C C . GLY A 1 274 ? 3.681 3.242 11.145 1.00 82.69 274 GLY A C 1
ATOM 2100 O O . GLY A 1 274 ? 2.876 2.317 11.179 1.00 82.69 274 GLY A O 1
ATOM 2101 N N . LEU A 1 275 ? 3.562 4.335 11.905 1.00 92.38 275 LEU A N 1
ATOM 2102 C CA . LEU A 1 275 ? 2.434 4.568 12.811 1.00 92.38 275 LEU A CA 1
ATOM 2103 C C . LEU A 1 275 ? 1.530 5.686 12.289 1.00 92.38 275 LEU A C 1
ATOM 2105 O O . LEU A 1 275 ? 1.985 6.808 12.056 1.00 92.38 275 LEU A O 1
ATOM 2109 N N . THR A 1 276 ? 0.234 5.400 12.191 1.00 95.25 276 THR A N 1
ATOM 2110 C CA . THR A 1 276 ? -0.808 6.403 11.953 1.00 95.25 276 THR A CA 1
ATOM 2111 C C . THR A 1 276 ? -1.568 6.678 13.247 1.00 95.25 276 THR A C 1
ATOM 2113 O O . THR A 1 276 ? -2.136 5.772 13.848 1.00 95.25 276 THR A O 1
ATOM 2116 N N . VAL A 1 277 ? -1.612 7.940 13.678 1.00 96.56 277 VAL A N 1
ATOM 2117 C CA . VAL A 1 277 ? -2.392 8.348 14.856 1.00 96.56 277 VAL A CA 1
ATOM 2118 C C . VAL A 1 277 ? -3.764 8.831 14.406 1.00 96.56 277 VAL A C 1
ATOM 2120 O O . VAL A 1 277 ? -3.872 9.837 13.704 1.00 96.56 277 VAL A O 1
ATOM 2123 N N . LEU A 1 278 ? -4.810 8.126 14.825 1.00 95.88 278 LEU A N 1
ATOM 2124 C CA . LEU A 1 278 ? -6.204 8.432 14.538 1.00 95.88 278 LEU A CA 1
ATOM 2125 C C . LEU A 1 278 ? -6.859 9.040 15.774 1.00 95.88 278 LEU A C 1
ATOM 2127 O O . LEU A 1 278 ? -6.972 8.407 16.819 1.00 95.88 278 LEU A O 1
ATOM 2131 N N . VAL A 1 279 ? -7.310 10.283 15.664 1.00 93.69 279 VAL A N 1
ATOM 2132 C CA . VAL A 1 279 ? -7.993 10.971 16.759 1.00 93.69 279 VAL A CA 1
ATOM 2133 C C . VAL A 1 279 ? -9.491 10.805 16.571 1.00 93.69 279 VAL A C 1
ATOM 2135 O O . VAL A 1 279 ? -10.039 11.269 15.568 1.00 93.69 279 VAL A O 1
ATOM 2138 N N . ALA A 1 280 ? -10.143 10.166 17.541 1.00 88.81 280 ALA A N 1
ATOM 2139 C CA . ALA A 1 280 ? -11.587 9.994 17.592 1.00 88.81 280 ALA A CA 1
ATOM 2140 C C . ALA A 1 280 ? -12.321 11.338 17.406 1.00 88.81 280 ALA A C 1
ATOM 2142 O O . ALA A 1 280 ? -11.759 12.403 17.718 1.00 88.81 280 ALA A O 1
ATOM 2143 N N . PRO A 1 281 ? -13.570 11.319 16.900 1.00 85.56 281 PRO A N 1
ATOM 2144 C CA . PRO A 1 281 ? -14.302 12.536 16.583 1.00 85.56 281 PRO A CA 1
ATOM 2145 C C . PRO A 1 281 ? -14.322 13.533 17.747 1.00 85.56 281 PRO A C 1
ATOM 2147 O O . PRO A 1 281 ? -14.736 13.230 18.863 1.00 85.56 281 PRO A O 1
ATOM 2150 N N . CYS A 1 282 ? -13.847 14.747 17.479 1.00 85.69 282 CYS A N 1
ATOM 2151 C CA . CYS A 1 282 ? -13.759 15.829 18.453 1.00 85.69 282 CYS A CA 1
ATOM 2152 C C . CYS A 1 282 ? -13.823 17.193 17.754 1.00 85.69 282 CYS A C 1
ATOM 2154 O O . CYS A 1 282 ? -13.639 17.311 16.534 1.00 85.69 282 CYS A O 1
ATOM 2156 N N . SER A 1 283 ? -14.064 18.253 18.532 1.00 86.38 283 SER A N 1
ATOM 2157 C CA . SER A 1 283 ? -14.024 19.615 17.999 1.00 86.38 283 SER A CA 1
ATOM 2158 C C . SER A 1 283 ? -12.630 19.941 17.457 1.00 86.38 283 SER A C 1
ATOM 2160 O O . SER A 1 283 ? -11.613 19.431 17.932 1.00 86.38 283 SER A O 1
ATOM 2162 N N . TYR A 1 284 ? -12.563 20.825 16.461 1.00 87.50 284 TYR A N 1
ATOM 2163 C CA . TYR A 1 284 ? -11.278 21.248 15.898 1.00 87.50 284 TYR A CA 1
ATOM 2164 C C . TYR A 1 284 ? -10.354 21.876 16.957 1.00 87.50 284 TYR A C 1
ATOM 2166 O O . TYR A 1 284 ? -9.145 21.661 16.927 1.00 87.50 284 TYR A O 1
ATOM 2174 N N . ALA A 1 285 ? -10.925 22.590 17.932 1.00 88.38 285 ALA A N 1
ATOM 2175 C CA . ALA A 1 285 ? -10.179 23.156 19.051 1.00 88.38 285 ALA A CA 1
ATOM 2176 C C . ALA A 1 285 ? -9.541 22.071 19.936 1.00 88.38 285 ALA A C 1
ATOM 2178 O O . ALA A 1 285 ? -8.362 22.177 20.266 1.00 88.38 285 ALA A O 1
ATOM 2179 N N . CYS A 1 286 ? -10.288 21.012 20.275 1.00 89.50 286 CYS A N 1
ATOM 2180 C CA . CYS A 1 286 ? -9.760 19.881 21.045 1.00 89.50 286 CYS A CA 1
ATOM 2181 C C . CYS A 1 286 ? -8.670 19.136 20.269 1.00 89.50 286 CYS A C 1
ATOM 2183 O O . CYS A 1 286 ? -7.606 18.872 20.824 1.00 89.50 286 CYS A O 1
ATOM 2185 N N . PHE A 1 287 ? -8.900 18.878 18.977 1.00 90.81 287 PHE A N 1
ATOM 2186 C CA . PHE A 1 287 ? -7.911 18.265 18.093 1.00 90.81 287 PHE A CA 1
ATOM 2187 C C . PHE A 1 287 ? -6.606 19.069 18.077 1.00 90.81 287 PHE A C 1
ATOM 2189 O O . PHE A 1 287 ? -5.556 18.540 18.425 1.00 90.81 287 PHE A O 1
ATOM 2196 N N . LYS A 1 288 ? -6.672 20.368 17.756 1.00 91.06 288 LYS A N 1
ATOM 2197 C CA . LYS A 1 288 ? -5.494 21.243 17.686 1.00 91.06 288 LYS A CA 1
ATOM 2198 C C . LYS A 1 288 ? -4.762 21.338 19.026 1.00 91.06 288 LYS A C 1
ATOM 2200 O O . LYS A 1 288 ? -3.537 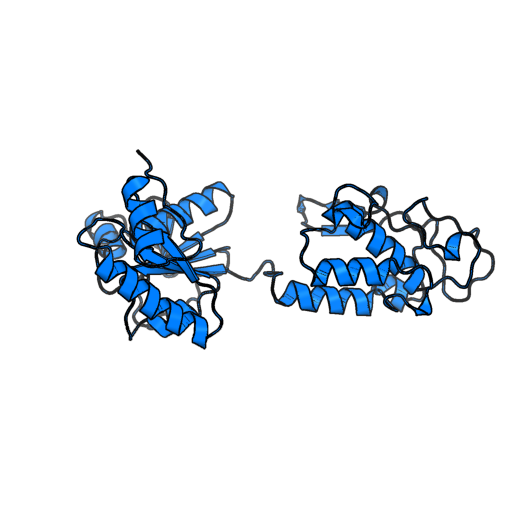21.325 19.048 1.00 91.06 288 LYS A O 1
ATOM 2205 N N . ARG A 1 289 ? -5.499 21.425 20.137 1.00 91.44 289 ARG A N 1
ATOM 2206 C CA . ARG A 1 289 ? -4.898 21.436 21.473 1.00 91.44 289 ARG A CA 1
ATOM 2207 C C . ARG A 1 289 ? -4.111 20.153 21.726 1.00 91.44 289 ARG A C 1
ATOM 2209 O O . ARG A 1 289 ? -2.941 20.239 22.066 1.00 91.44 289 ARG A O 1
ATOM 2216 N N . PHE A 1 290 ? -4.720 18.991 21.496 1.00 91.81 290 PHE A N 1
ATOM 2217 C CA . PHE A 1 290 ? -4.063 17.699 21.682 1.00 91.81 290 PHE A CA 1
ATOM 2218 C C . PHE A 1 290 ? -2.784 17.571 20.842 1.00 91.81 290 PHE A C 1
ATOM 2220 O O . PHE A 1 290 ? -1.744 17.167 21.359 1.00 91.81 290 PHE A O 1
ATOM 2227 N N . THR A 1 291 ? -2.826 17.965 19.564 1.00 91.31 291 THR A N 1
ATOM 2228 C CA . THR A 1 291 ? -1.653 17.853 18.686 1.00 91.31 291 THR A CA 1
ATOM 2229 C C . THR A 1 291 ? -0.512 18.777 19.094 1.00 91.31 291 THR A C 1
ATOM 2231 O O . THR A 1 291 ? 0.644 18.360 19.067 1.00 91.31 291 THR A O 1
ATOM 2234 N N . GLN A 1 292 ? -0.823 20.012 19.492 1.00 92.56 292 GLN A N 1
ATOM 2235 C CA . GLN A 1 292 ? 0.174 21.010 19.875 1.00 92.56 292 GLN A CA 1
ATOM 2236 C C . GLN A 1 292 ? 0.760 20.749 21.263 1.00 92.56 292 GLN A C 1
ATOM 2238 O O . GLN A 1 292 ? 1.972 20.827 21.431 1.00 92.56 292 GLN A O 1
ATOM 2243 N N . GLU A 1 293 ? -0.089 20.428 22.239 1.00 93.00 293 GLU A N 1
ATOM 2244 C CA . GLU A 1 293 ? 0.305 20.232 23.638 1.00 93.00 293 GLU A CA 1
ATOM 2245 C C . GLU A 1 293 ? 1.204 19.000 23.806 1.00 93.00 293 GLU A C 1
ATOM 2247 O O . GLU A 1 293 ? 2.166 19.040 24.568 1.00 93.00 293 GLU A O 1
ATOM 2252 N N . TYR A 1 294 ? 0.946 17.935 23.041 1.00 92.19 294 TYR A N 1
ATOM 2253 C CA . TYR A 1 294 ? 1.675 16.667 23.154 1.00 92.19 294 TYR A CA 1
ATOM 2254 C C . TYR A 1 294 ? 2.604 16.363 21.971 1.00 92.19 294 TYR A C 1
ATOM 2256 O O . TYR A 1 294 ? 3.194 15.284 21.921 1.00 92.19 294 TYR A O 1
ATOM 2264 N N . GLY A 1 295 ? 2.755 17.294 21.022 1.00 89.12 295 GLY A N 1
ATOM 2265 C CA . GLY A 1 295 ? 3.685 17.155 19.896 1.00 89.12 295 GLY A CA 1
ATOM 2266 C C . GLY A 1 295 ? 3.357 15.992 18.953 1.00 89.12 295 GLY A C 1
ATOM 2267 O O . GLY A 1 295 ? 4.264 15.343 18.429 1.00 89.12 295 GLY A O 1
ATOM 2268 N N . ILE A 1 296 ? 2.071 15.697 18.745 1.00 88.56 296 ILE A N 1
ATOM 2269 C CA . ILE A 1 296 ? 1.634 14.599 17.875 1.00 88.56 296 ILE A CA 1
ATOM 2270 C C . ILE A 1 296 ? 1.795 15.021 16.410 1.00 88.56 296 ILE A C 1
ATOM 2272 O O . ILE A 1 296 ? 1.152 15.963 15.945 1.00 88.56 296 ILE A O 1
ATOM 2276 N N . ILE A 1 297 ? 2.656 14.314 15.676 1.00 84.06 297 ILE A N 1
ATOM 2277 C CA . ILE A 1 297 ? 3.025 14.638 14.292 1.00 84.06 297 ILE A CA 1
ATOM 2278 C C . ILE A 1 297 ? 2.035 13.990 13.318 1.00 84.06 297 ILE A C 1
ATOM 2280 O O . ILE A 1 297 ? 1.819 12.784 13.374 1.00 84.06 297 ILE A O 1
ATOM 2284 N N . ASN A 1 298 ? 1.470 14.791 12.407 1.00 86.56 298 ASN A N 1
ATOM 2285 C CA . ASN A 1 298 ? 0.568 14.363 11.325 1.00 86.56 298 ASN A CA 1
ATOM 2286 C C . ASN A 1 298 ? -0.592 13.416 11.730 1.00 86.56 298 ASN A C 1
ATOM 2288 O O . ASN A 1 298 ? -0.850 12.451 11.009 1.00 86.56 298 ASN A O 1
ATOM 2292 N N . PRO A 1 299 ? -1.317 13.647 12.844 1.00 91.31 299 PRO A N 1
ATOM 2293 C CA . PRO A 1 299 ? -2.462 12.812 13.176 1.00 91.31 299 PRO A CA 1
ATOM 2294 C C . PRO A 1 299 ? -3.630 13.071 12.222 1.00 91.31 299 PRO A C 1
ATOM 2296 O O . PRO A 1 299 ? -3.821 14.180 11.718 1.00 91.31 299 PRO A O 1
ATOM 2299 N N . VAL A 1 300 ? -4.462 12.053 12.037 1.00 91.06 300 VAL A N 1
ATOM 2300 C CA . VAL A 1 300 ? -5.683 12.119 11.234 1.00 91.06 300 VAL A CA 1
ATOM 2301 C C . VAL A 1 300 ? -6.876 12.206 12.175 1.00 91.06 300 VAL A C 1
ATOM 2303 O O . VAL A 1 300 ? -7.037 11.383 13.074 1.00 91.06 300 VAL A O 1
ATOM 2306 N N . ARG A 1 301 ? -7.739 13.205 11.982 1.00 88.75 301 ARG A N 1
ATOM 2307 C CA . ARG A 1 301 ? -9.003 13.288 12.719 1.00 88.75 301 ARG A CA 1
ATOM 2308 C C . ARG A 1 301 ? -10.036 12.386 12.051 1.00 88.75 301 ARG A C 1
ATOM 2310 O O . ARG A 1 301 ? -10.353 12.603 10.883 1.00 88.75 301 ARG A O 1
ATOM 2317 N N . ILE A 1 302 ? -10.603 11.441 12.795 1.00 84.75 302 ILE A N 1
ATOM 2318 C CA . ILE A 1 302 ? -11.742 10.648 12.329 1.00 84.75 302 ILE A CA 1
ATOM 2319 C C . ILE A 1 302 ? -12.948 11.596 12.203 1.00 84.75 302 ILE A C 1
ATOM 2321 O O . ILE A 1 302 ? -13.265 12.320 13.157 1.00 84.75 302 ILE A O 1
ATOM 2325 N N . PRO A 1 303 ? -13.599 11.674 11.030 1.00 70.38 303 PRO A N 1
ATOM 2326 C CA . PRO A 1 303 ? -14.775 12.513 10.858 1.00 70.38 303 PRO A CA 1
ATOM 2327 C C . PRO A 1 303 ? -15.937 11.982 11.703 1.00 70.38 303 PRO A C 1
ATOM 2329 O O . PRO A 1 303 ? -16.136 10.777 11.826 1.00 70.38 303 PRO A O 1
ATOM 2332 N N . TYR A 1 304 ? -16.730 12.894 12.263 1.00 62.31 304 TYR A N 1
ATOM 2333 C CA . TYR A 1 304 ? -18.027 12.546 12.832 1.00 62.31 304 TYR A CA 1
ATOM 2334 C C . TYR A 1 304 ? -18.962 12.207 11.662 1.00 62.31 304 TYR A C 1
ATOM 2336 O O . TYR A 1 304 ? -19.216 13.086 10.836 1.00 62.31 304 TYR A O 1
ATOM 2344 N N . ARG A 1 305 ? -19.428 10.957 11.543 1.00 53.97 305 ARG A N 1
ATOM 2345 C CA . ARG A 1 305 ? -20.611 10.663 10.720 1.00 53.97 305 ARG A CA 1
ATOM 2346 C C . ARG A 1 305 ? -21.836 10.974 11.594 1.00 53.97 305 ARG A C 1
ATOM 2348 O O . ARG A 1 305 ? -21.965 10.323 12.630 1.00 53.97 305 ARG A O 1
ATOM 2355 N N . PRO A 1 306 ? -22.646 11.998 11.273 1.00 40.84 306 PRO A N 1
ATOM 2356 C CA . PRO A 1 306 ? -23.972 12.130 11.864 1.00 40.84 306 PRO A CA 1
ATOM 2357 C C . PRO A 1 306 ? -24.888 10.981 11.431 1.00 40.84 306 PRO A C 1
ATOM 2359 O O . PRO A 1 306 ? -24.651 10.418 10.335 1.00 40.84 306 PRO A O 1
#

Foldseek 3Di:
DVVQQVQQKDQQAQDPVQWDQDPVVRDIDGHDSVQMDGHPDDDGQLDYDPQLFALCSVPPDDDGQLRNLLSVLQRLCCVVQVDSDLVSCVPPDVLSNVLSVLSNDNDSVSHQVHPVSSVVSVCVVCVLPPPDPFNAAFEEEAELAAPLCLVVVLVVVCVVCVVVVFAEEEEEQEPVQPQVVVCVVVVQADDDPQWGDDPNHIYRYDPVPPDDPPPCGPGNYYYYRNYHDDPVCLVVLLVGLEREYRAELDVVGLVSRLVSVVVSVVSNVVSVGDYAYEYEDDDPVSVVCSCVVSVPPPHHYDHDDD

Sequence (306 aa):
MQYLHDNGVYHHDIKPSNIIYDIEKNSVKLIDYGSAECAGATGTVRSGTRYFAAPEMYGSGECGGSTDVYSVGALMLIMLTGTLDIQMLKGIDGRVTQIVEDCLKHTGNSRIPSVTVLKKRLERITKKKFISEDVILNIGFAGAFHGCGVTHTAFMAADYYSHKNMKAVIREKNDSRDMFGYAVNAGKLAFARGIYTLDGYDVIPEYYGCIEDDGISGYDKIITDFGVADDNNISEITESDMACIVVSAAPWKMAESADKVRFVKEACDRTKAGLTVLVAPCSYACFKRFTQEYGIINPVRIPYRP

pLDDT: mean 85.3, std 11.69, range [37.97, 97.56]

Secondary structure (DSSP, 8-state):
-HHHHHTTEE-----GGGEEEETTTTEEEE---TT-EETT---------TTTS-GGGGTSS--SHHHHHHHHHHHHHHHHHSSS-GGGGTTS-HHHHHHHHHHH-SSGGGS-S-HHHHHHHHHHHHTTT---TT--EEEEEEESSTTSSHHHHHHHHHHHHHTTT--EEEEE-STT-HHHHHHHHTT---EETTEEEETTEEEEPP-TTSS-STT-TT-SEEEEEEEE--TTTHHHHHHSSEEEEEE---TTTHHHHHHHHHHHHHHHHHHT--EEEEEPS--HHHHHHHHHHHT--SPEEPP---